Protein AF-A0A841HZX7-F1 (afdb_monomer_lite)

Radius of gyration: 24.42 Å; chains: 1; bounding box: 55×51×83 Å

Structure (mmCIF, N/CA/C/O backbone):
data_AF-A0A841HZX7-F1
#
_entry.id   AF-A0A841HZX7-F1
#
loop_
_atom_site.group_PDB
_atom_site.id
_atom_site.type_symbol
_atom_site.label_atom_id
_atom_site.label_alt_id
_atom_site.label_comp_id
_atom_site.label_asym_id
_atom_site.label_entity_id
_atom_site.label_seq_id
_atom_site.pdbx_PDB_ins_code
_atom_site.Cartn_x
_atom_site.Cartn_y
_atom_site.Cartn_z
_atom_site.occupancy
_atom_site.B_iso_or_equiv
_atom_site.auth_seq_id
_atom_site.auth_comp_id
_atom_site.auth_asym_id
_atom_site.auth_atom_id
_atom_site.pdbx_PDB_model_num
ATOM 1 N N . MET A 1 1 ? -21.901 -4.655 5.444 1.00 57.28 1 MET A N 1
ATOM 2 C CA . MET A 1 1 ? -21.988 -3.255 4.955 1.00 57.28 1 MET A CA 1
ATOM 3 C C . MET A 1 1 ? -20.920 -3.040 3.896 1.00 57.28 1 MET A C 1
ATOM 5 O O . MET A 1 1 ? -19.802 -3.467 4.138 1.00 57.28 1 MET A O 1
ATOM 9 N N . ARG A 1 2 ? -21.242 -2.406 2.765 1.00 54.38 2 ARG A N 1
ATOM 10 C CA . ARG A 1 2 ? -20.295 -1.875 1.776 1.00 54.38 2 ARG A CA 1
ATOM 11 C C . ARG A 1 2 ? -20.260 -0.358 1.874 1.00 54.38 2 ARG A C 1
ATOM 13 O O . ARG A 1 2 ? -21.311 0.258 1.973 1.00 54.38 2 ARG A O 1
ATOM 20 N N . ILE A 1 3 ? -19.092 0.251 1.825 1.00 54.66 3 ILE A N 1
ATOM 21 C CA . ILE A 1 3 ? -18.949 1.710 1.848 1.00 54.66 3 ILE A CA 1
ATOM 22 C C . ILE A 1 3 ? -18.646 2.197 0.427 1.00 54.66 3 ILE A C 1
ATOM 24 O O . ILE A 1 3 ? -17.795 1.621 -0.250 1.00 54.66 3 ILE A O 1
ATOM 28 N N . LYS A 1 4 ? -19.359 3.231 -0.042 1.00 49.94 4 LYS A N 1
ATOM 29 C CA . LYS A 1 4 ? -19.094 3.886 -1.330 1.00 49.94 4 LYS A CA 1
ATOM 30 C C . LYS A 1 4 ? -17.975 4.902 -1.120 1.00 49.94 4 LYS A C 1
ATOM 32 O O . LYS A 1 4 ? -18.219 6.075 -0.866 1.00 49.94 4 LYS A O 1
ATOM 37 N N . ALA A 1 5 ? -16.753 4.401 -1.199 1.00 57.81 5 ALA A N 1
ATOM 38 C CA . ALA A 1 5 ? -15.531 5.177 -1.338 1.00 57.81 5 ALA A CA 1
ATOM 39 C C . ALA A 1 5 ? -14.827 4.737 -2.632 1.00 57.81 5 ALA A C 1
ATOM 41 O O . ALA A 1 5 ? -15.203 3.722 -3.226 1.00 57.81 5 ALA A O 1
ATOM 42 N N . ASP A 1 6 ? -13.768 5.439 -3.042 1.00 70.19 6 ASP A N 1
ATOM 43 C CA . ASP A 1 6 ? -12.919 5.009 -4.170 1.00 70.19 6 ASP A CA 1
ATOM 44 C C . ASP A 1 6 ? -12.342 3.589 -3.969 1.00 70.19 6 ASP A C 1
ATOM 46 O O . ASP A 1 6 ? -11.944 2.918 -4.926 1.00 70.19 6 ASP A O 1
ATOM 50 N N . LEU A 1 7 ? -12.349 3.111 -2.717 1.00 79.56 7 LEU A N 1
ATOM 51 C CA . LEU A 1 7 ? -12.053 1.743 -2.306 1.00 79.56 7 LEU A CA 1
ATOM 52 C C . LEU A 1 7 ? -13.316 1.003 -1.837 1.00 79.56 7 LEU A C 1
ATOM 54 O O . LEU A 1 7 ? -13.991 1.471 -0.918 1.00 79.56 7 LEU A O 1
ATOM 58 N N . PRO A 1 8 ? -13.607 -0.194 -2.380 1.00 82.06 8 PRO A N 1
ATOM 59 C CA . PRO A 1 8 ? -14.780 -0.977 -2.005 1.00 82.06 8 PRO A CA 1
ATOM 60 C C . PRO A 1 8 ? -14.551 -1.722 -0.680 1.00 82.06 8 PRO A C 1
ATOM 62 O O . PRO A 1 8 ? -14.228 -2.913 -0.661 1.00 82.06 8 PRO A O 1
ATOM 65 N N . LEU A 1 9 ? -14.716 -1.015 0.438 1.00 85.38 9 LEU A N 1
ATOM 66 C CA . LEU A 1 9 ? -14.666 -1.591 1.782 1.00 85.38 9 LEU A CA 1
ATOM 67 C C . LEU A 1 9 ? -15.936 -2.382 2.082 1.00 85.38 9 LEU A C 1
ATOM 69 O O . LEU A 1 9 ? -17.045 -1.875 1.908 1.00 85.38 9 LEU A O 1
ATOM 73 N N . SER A 1 10 ? -15.764 -3.586 2.614 1.00 87.12 10 SER A N 1
ATOM 74 C CA . SER A 1 10 ? -16.833 -4.388 3.198 1.00 87.12 10 SER A CA 1
ATOM 75 C C . SER A 1 10 ? -16.537 -4.689 4.665 1.00 87.12 10 SER A C 1
ATOM 77 O O . SER A 1 10 ? -15.435 -5.118 4.991 1.00 87.12 10 SER A O 1
ATOM 79 N N . LEU A 1 11 ? -17.528 -4.497 5.538 1.00 86.69 11 LEU A N 1
ATOM 80 C CA . LEU A 1 11 ? -17.483 -4.859 6.959 1.00 86.69 11 LEU A CA 1
ATOM 81 C C . LEU A 1 11 ? -18.565 -5.895 7.288 1.00 86.69 11 LEU A C 1
ATOM 83 O O . LEU A 1 11 ? -19.724 -5.733 6.876 1.00 86.69 11 LEU A O 1
ATOM 87 N N . THR A 1 12 ? -18.198 -6.903 8.079 1.00 86.94 12 THR A N 1
ATOM 88 C CA . THR A 1 12 ? -19.109 -7.905 8.648 1.00 86.94 12 THR A CA 1
ATOM 89 C C . THR A 1 12 ? -19.384 -7.561 10.105 1.00 86.94 12 THR A C 1
ATOM 91 O O . THR A 1 12 ? -18.455 -7.345 10.884 1.00 86.94 12 THR A O 1
ATOM 94 N N . ILE A 1 13 ? -20.667 -7.507 10.468 1.00 82.88 13 ILE A N 1
ATOM 95 C CA . ILE A 1 13 ? -21.127 -7.169 11.817 1.00 82.88 13 ILE A CA 1
ATOM 96 C C . ILE A 1 13 ? -21.898 -8.361 12.381 1.00 82.88 13 ILE A C 1
ATOM 98 O O . ILE A 1 13 ? -22.838 -8.834 11.744 1.00 82.88 13 ILE A O 1
ATOM 102 N N . ARG A 1 14 ? -21.533 -8.824 13.578 1.00 82.75 14 ARG A N 1
ATOM 103 C CA . ARG A 1 14 ? -22.209 -9.912 14.296 1.00 82.75 14 ARG A CA 1
ATOM 104 C C . ARG A 1 14 ? -22.524 -9.438 15.709 1.00 82.75 14 ARG A C 1
ATOM 106 O O . ARG A 1 14 ? -21.648 -8.935 16.398 1.00 82.75 14 ARG A O 1
ATOM 113 N N . SER A 1 15 ? -23.787 -9.550 16.122 1.00 80.94 15 SER A N 1
ATOM 114 C CA . SER A 1 15 ? -24.242 -9.127 17.460 1.00 80.94 15 SER A CA 1
ATOM 115 C C . SER A 1 15 ? -23.882 -7.676 17.832 1.00 80.94 15 SER A C 1
ATOM 117 O O . SER A 1 15 ? -23.629 -7.375 18.992 1.00 80.94 15 SER A O 1
ATOM 119 N N . GLY A 1 16 ? -23.861 -6.769 16.849 1.00 77.94 16 GLY A N 1
ATOM 120 C CA . GLY A 1 16 ? -23.497 -5.361 17.053 1.00 77.94 16 GLY A CA 1
ATOM 121 C C . GLY A 1 16 ? -21.991 -5.070 17.051 1.00 77.94 16 GLY A C 1
ATOM 122 O O . GLY A 1 16 ? -21.610 -3.914 17.208 1.00 77.94 16 GLY A O 1
ATOM 123 N N . GLU A 1 17 ? -21.138 -6.070 16.826 1.00 83.44 17 GLU A N 1
ATOM 124 C CA . GLU A 1 17 ? -19.680 -5.918 16.770 1.00 83.44 17 GLU A CA 1
ATOM 125 C C . GLU A 1 17 ? -19.154 -6.112 15.348 1.00 83.44 17 GLU A C 1
ATOM 127 O O . GLU A 1 17 ? -19.634 -6.979 14.617 1.00 83.44 17 GLU A O 1
ATOM 132 N N . VAL A 1 18 ? -18.155 -5.319 14.945 1.00 86.44 18 VAL A N 1
ATOM 133 C CA . VAL A 1 18 ? -17.443 -5.542 13.680 1.00 86.44 18 VAL A CA 1
ATOM 134 C C . VAL A 1 18 ? -16.493 -6.716 13.878 1.00 86.44 18 VAL A C 1
ATOM 136 O O . VAL A 1 18 ? -15.546 -6.627 14.654 1.00 86.44 18 VAL A O 1
ATOM 139 N N . VAL A 1 19 ? -16.744 -7.812 13.166 1.00 87.06 19 VAL A N 1
ATOM 140 C CA . VAL A 1 19 ? -15.996 -9.069 13.321 1.00 87.06 19 VAL A CA 1
ATOM 141 C C . VAL A 1 19 ? -15.050 -9.354 12.165 1.00 87.06 19 VAL A C 1
ATOM 143 O O . VAL A 1 19 ? -14.132 -10.145 12.329 1.00 87.06 19 VAL A O 1
ATOM 146 N N . ALA A 1 20 ? -15.249 -8.725 11.008 1.00 89.00 20 ALA A N 1
ATOM 147 C CA . ALA A 1 20 ? -14.358 -8.854 9.861 1.00 89.00 20 ALA A CA 1
ATOM 148 C C . ALA A 1 20 ? -14.463 -7.631 8.953 1.00 89.00 20 ALA A C 1
ATOM 150 O O . ALA A 1 20 ? -15.463 -6.905 8.967 1.00 89.00 20 ALA A O 1
ATOM 151 N N . GLY A 1 21 ? -13.438 -7.417 8.135 1.00 89.06 21 GLY A N 1
ATOM 152 C CA . GLY A 1 21 ? -13.498 -6.410 7.092 1.00 89.06 21 GLY A CA 1
ATOM 153 C C . GLY A 1 21 ? -12.406 -6.571 6.055 1.00 89.06 21 GLY A C 1
ATOM 154 O O . GLY A 1 21 ? -11.341 -7.130 6.318 1.00 89.06 21 GLY A O 1
ATOM 155 N N . HIS A 1 22 ? -12.717 -6.125 4.845 1.00 90.12 22 HIS A N 1
ATOM 156 C CA . HIS A 1 22 ? -11.861 -6.322 3.691 1.00 90.12 22 HIS A CA 1
ATOM 157 C C . HIS A 1 22 ? -12.045 -5.236 2.635 1.00 90.12 22 HIS A C 1
ATOM 159 O O . HIS A 1 22 ? -13.122 -4.661 2.474 1.00 90.12 22 HIS A O 1
ATOM 165 N N . VAL A 1 23 ? -10.978 -5.002 1.881 1.00 90.56 23 VAL A N 1
ATOM 166 C CA . VAL A 1 23 ? -10.950 -4.210 0.654 1.00 90.56 23 VAL A CA 1
ATOM 167 C C . VAL A 1 23 ? -10.625 -5.167 -0.477 1.00 90.56 23 VAL A C 1
ATOM 169 O O . VAL A 1 23 ? -9.499 -5.652 -0.556 1.00 90.56 23 VAL A O 1
ATOM 172 N N . LEU A 1 24 ? -11.594 -5.436 -1.355 1.00 91.38 24 LEU A N 1
ATOM 173 C CA . LEU A 1 24 ? -11.478 -6.512 -2.346 1.00 91.38 24 LEU A CA 1
ATOM 174 C C . LEU A 1 24 ? -11.057 -7.830 -1.665 1.00 91.38 24 LEU A C 1
ATOM 176 O O . LEU A 1 24 ? -11.812 -8.382 -0.874 1.00 91.38 24 LEU A O 1
ATOM 180 N N . ASP A 1 25 ? -9.857 -8.315 -1.954 1.00 91.62 25 ASP A N 1
ATOM 181 C CA . ASP A 1 25 ? -9.261 -9.534 -1.420 1.00 91.62 25 ASP A CA 1
ATOM 182 C C . ASP A 1 25 ? -8.331 -9.293 -0.212 1.00 91.62 25 ASP A C 1
ATOM 184 O O . ASP A 1 25 ? -7.890 -10.245 0.430 1.00 91.62 25 ASP A O 1
ATOM 188 N N . TRP A 1 26 ? -8.034 -8.033 0.127 1.00 93.38 26 TRP A N 1
ATOM 189 C CA . TRP A 1 26 ? -7.195 -7.675 1.270 1.00 93.38 26 TRP A CA 1
ATOM 190 C C . TRP A 1 26 ? -8.027 -7.604 2.550 1.00 93.38 26 TRP A C 1
ATOM 192 O O . TRP A 1 26 ? -8.929 -6.778 2.667 1.00 93.38 26 TRP A O 1
ATOM 202 N N . GLN A 1 27 ? -7.721 -8.476 3.507 1.00 91.94 27 GLN A N 1
ATOM 203 C CA . GLN A 1 27 ? -8.535 -8.711 4.698 1.00 91.94 27 GLN A CA 1
ATOM 204 C C . GLN A 1 27 ? -7.862 -8.229 5.985 1.00 91.94 27 GLN A C 1
ATOM 206 O O . GLN A 1 27 ? -6.649 -8.015 6.038 1.00 91.94 27 GLN A O 1
ATOM 211 N N . GLY A 1 28 ? -8.655 -8.145 7.050 1.00 90.94 28 GLY A N 1
ATOM 212 C CA . GLY A 1 28 ? -8.175 -7.867 8.392 1.00 90.94 28 GLY A CA 1
ATOM 213 C C . GLY A 1 28 ? -8.051 -6.376 8.689 1.00 90.94 28 GLY A C 1
ATOM 214 O O . GLY A 1 28 ? -8.358 -5.504 7.876 1.00 90.94 28 GLY A O 1
ATOM 215 N N . PHE A 1 29 ? -7.603 -6.075 9.905 1.00 89.75 29 PHE A N 1
ATOM 216 C CA . PHE A 1 29 ? -7.634 -4.712 10.430 1.00 89.75 29 PHE A CA 1
ATOM 217 C C . PHE A 1 29 ? -6.641 -3.807 9.704 1.00 89.75 29 PHE A C 1
ATOM 219 O O . PHE A 1 29 ? -6.877 -2.614 9.555 1.00 89.75 29 PHE A O 1
ATOM 226 N N . GLU A 1 30 ? -5.577 -4.399 9.156 1.00 90.31 30 GLU A N 1
ATOM 227 C CA . GLU A 1 30 ? -4.624 -3.703 8.302 1.00 90.31 30 GLU A CA 1
ATOM 228 C C . GLU A 1 30 ? -5.282 -3.124 7.041 1.00 90.31 30 GLU A C 1
ATOM 230 O O . GLU A 1 30 ? -4.887 -2.048 6.608 1.00 90.31 30 GLU A O 1
ATOM 235 N N . ALA A 1 31 ? -6.298 -3.787 6.474 1.00 90.56 31 ALA A N 1
ATOM 236 C CA . ALA A 1 31 ? -7.045 -3.254 5.338 1.00 90.56 31 ALA A CA 1
ATOM 237 C C . ALA A 1 31 ? -7.913 -2.061 5.757 1.00 90.56 31 ALA A C 1
ATOM 239 O O . ALA A 1 31 ? -7.895 -1.002 5.124 1.00 90.56 31 ALA A O 1
ATOM 240 N N . ILE A 1 32 ? -8.628 -2.229 6.869 1.00 90.44 32 ILE A N 1
ATOM 241 C CA . ILE A 1 32 ? -9.608 -1.271 7.387 1.00 90.44 32 ILE A CA 1
ATOM 242 C C . ILE A 1 32 ? -8.935 0.019 7.851 1.00 90.44 32 ILE A C 1
ATOM 244 O O . ILE A 1 32 ? -9.361 1.098 7.454 1.00 90.44 32 ILE A O 1
ATOM 248 N N . GLN A 1 33 ? -7.847 -0.082 8.622 1.00 88.88 33 GLN A N 1
ATOM 249 C CA . GLN A 1 33 ? -7.173 1.071 9.232 1.00 88.88 33 GLN A CA 1
ATOM 250 C C . GLN A 1 33 ? -6.658 2.098 8.214 1.00 88.88 33 GLN A C 1
ATOM 252 O O . GLN A 1 33 ? -6.311 3.212 8.580 1.00 88.88 33 GLN A O 1
ATOM 257 N N . THR A 1 34 ? -6.560 1.731 6.934 1.00 87.31 34 THR A N 1
ATOM 258 C CA . THR A 1 34 ? -6.103 2.648 5.883 1.00 87.31 34 THR A CA 1
ATOM 259 C C . THR A 1 34 ? -7.216 3.512 5.302 1.00 87.31 34 THR A C 1
ATOM 261 O O . THR A 1 34 ? -6.941 4.346 4.440 1.00 87.31 34 THR A O 1
ATOM 264 N N . LEU A 1 35 ? -8.458 3.308 5.727 1.00 87.12 35 LEU A N 1
ATOM 265 C CA . LEU A 1 35 ? -9.639 3.968 5.189 1.00 87.12 35 LEU A CA 1
ATOM 266 C C . LEU A 1 35 ? -10.231 4.940 6.196 1.00 87.12 35 LEU A C 1
ATOM 268 O O . LEU A 1 35 ? -10.141 4.708 7.399 1.00 87.12 35 LEU A O 1
ATOM 272 N N . ASP A 1 36 ? -10.874 5.982 5.678 1.00 85.44 36 ASP A N 1
ATOM 273 C CA . ASP A 1 36 ? -11.590 6.952 6.495 1.00 85.44 36 ASP A CA 1
ATOM 274 C C . ASP A 1 36 ? -12.699 6.247 7.306 1.00 85.44 36 ASP A C 1
ATOM 276 O O . ASP A 1 36 ? -13.553 5.573 6.711 1.00 85.44 36 ASP A O 1
ATOM 280 N N . PRO A 1 37 ? -12.701 6.363 8.648 1.00 84.75 37 PRO A N 1
ATOM 281 C CA . PRO A 1 37 ? -13.743 5.788 9.495 1.00 84.75 37 PRO A CA 1
ATOM 282 C C . PRO A 1 37 ? -15.103 6.500 9.373 1.00 84.75 37 PRO A C 1
ATOM 284 O O . PRO A 1 37 ? -16.090 5.990 9.906 1.00 84.75 37 PRO A O 1
ATOM 287 N N . SER A 1 38 ? -15.182 7.649 8.689 1.00 81.75 38 SER A N 1
ATOM 288 C CA . SER A 1 38 ? -16.393 8.470 8.523 1.00 81.75 38 SER A CA 1
ATOM 289 C C . SER A 1 38 ? -16.863 8.551 7.061 1.00 81.75 38 SER A C 1
ATOM 291 O O . SER A 1 38 ? -16.908 9.636 6.481 1.00 81.75 38 SER A O 1
ATOM 293 N N . PRO A 1 39 ? -17.239 7.430 6.424 1.00 74.56 39 PRO A N 1
ATOM 294 C CA . PRO A 1 39 ? -17.683 7.458 5.038 1.00 74.56 39 PRO A CA 1
ATOM 295 C C . PRO A 1 39 ? -19.009 8.203 4.855 1.00 74.56 39 PRO A C 1
ATOM 297 O O . PRO A 1 39 ? -19.962 7.999 5.606 1.00 74.56 39 PRO A O 1
ATOM 300 N N . GLU A 1 40 ? -19.104 8.996 3.787 1.00 73.06 40 GLU A N 1
ATOM 301 C CA . GLU A 1 40 ? -20.308 9.779 3.476 1.00 73.06 40 GLU A CA 1
ATOM 302 C C . GLU A 1 40 ? -21.479 8.921 2.964 1.00 73.06 40 GLU A C 1
ATOM 304 O O . GLU A 1 40 ? -22.643 9.289 3.125 1.00 73.06 40 GLU A O 1
ATOM 309 N N . SER A 1 41 ? -21.202 7.774 2.330 1.00 73.44 41 SER A N 1
ATOM 310 C CA . SER A 1 41 ? -22.246 6.894 1.791 1.00 73.44 41 SER A CA 1
ATOM 311 C C . SER A 1 41 ? -21.838 5.416 1.733 1.00 73.44 41 SER A C 1
ATOM 313 O O . SER A 1 41 ? -20.660 5.058 1.750 1.00 73.44 41 SER A O 1
ATOM 315 N N . GLY A 1 42 ? -22.829 4.522 1.664 1.00 72.94 42 GLY A N 1
ATOM 316 C CA . GLY A 1 42 ? -22.624 3.075 1.623 1.00 72.94 42 GLY A CA 1
ATOM 317 C C . GLY A 1 42 ? -23.906 2.290 1.345 1.00 72.94 42 GLY A C 1
ATOM 318 O O . GLY A 1 42 ? -25.008 2.831 1.365 1.00 72.94 42 GLY A O 1
ATOM 319 N N . GLU A 1 43 ? -23.753 1.001 1.069 1.00 77.06 43 GLU A N 1
ATOM 320 C CA . GLU A 1 43 ? -24.826 0.027 0.895 1.00 77.06 43 GLU A CA 1
ATOM 321 C C . GLU A 1 43 ? -24.823 -0.971 2.056 1.00 77.06 43 GLU A C 1
ATOM 323 O O . GLU A 1 43 ? -23.797 -1.539 2.429 1.00 77.06 43 GLU A O 1
ATOM 328 N N . PHE A 1 44 ? -25.991 -1.239 2.627 1.00 72.31 44 PHE A N 1
ATOM 329 C CA . PHE A 1 44 ? -26.136 -2.188 3.725 1.00 72.31 44 PHE A CA 1
ATOM 330 C C . PHE A 1 44 ? -26.844 -3.442 3.224 1.00 72.31 44 PHE A C 1
ATOM 332 O O . PHE A 1 44 ? -27.901 -3.365 2.604 1.00 72.31 44 PHE A O 1
ATOM 339 N N . ARG A 1 45 ? -26.256 -4.605 3.510 1.00 72.38 45 ARG A N 1
ATOM 340 C CA . ARG A 1 45 ? -26.852 -5.918 3.260 1.00 72.38 45 ARG A CA 1
ATOM 341 C C . ARG A 1 45 ? -26.804 -6.722 4.551 1.00 72.38 45 ARG A C 1
ATOM 343 O O . ARG A 1 45 ? -25.768 -6.734 5.216 1.00 72.38 45 ARG A O 1
ATOM 350 N N . PHE A 1 46 ? -27.920 -7.368 4.865 1.00 69.69 46 PHE A N 1
ATOM 351 C CA . PHE A 1 46 ? -28.056 -8.319 5.959 1.00 69.69 46 PHE A CA 1
ATOM 352 C C . PHE A 1 46 ? -28.073 -9.721 5.360 1.00 69.69 46 PHE A C 1
ATOM 354 O O . PHE A 1 46 ? -28.860 -9.976 4.450 1.00 69.69 46 PHE A O 1
ATOM 361 N N . ASP A 1 47 ? -27.199 -10.595 5.850 1.00 69.44 47 ASP A N 1
ATOM 362 C CA . ASP A 1 47 ? -27.199 -12.014 5.504 1.00 69.44 47 ASP A CA 1
ATOM 363 C C . ASP A 1 47 ? -27.405 -12.812 6.804 1.00 69.44 47 ASP A C 1
ATOM 365 O O . ASP A 1 47 ? -26.609 -12.645 7.732 1.00 69.44 47 ASP A O 1
ATOM 369 N N . PRO A 1 48 ? -28.499 -13.585 6.942 1.00 60.03 48 PRO A N 1
ATOM 370 C CA . PRO A 1 48 ? -28.818 -14.301 8.180 1.00 60.03 48 PRO A CA 1
ATOM 371 C C . PRO A 1 48 ? -27.881 -15.490 8.451 1.00 60.03 48 PRO A C 1
ATOM 373 O O . PRO A 1 48 ? -27.812 -15.952 9.587 1.00 60.03 48 PRO A O 1
ATOM 376 N N . GLU A 1 49 ? -27.139 -15.953 7.442 1.00 57.16 49 GLU A N 1
ATOM 377 C CA . GLU A 1 49 ? -26.202 -17.076 7.518 1.00 57.16 49 GLU A CA 1
ATOM 378 C C . GLU A 1 49 ? -24.839 -16.644 6.962 1.00 57.16 49 GLU A C 1
ATOM 380 O O . GLU A 1 49 ? -24.563 -16.745 5.771 1.00 57.16 49 GLU A O 1
ATOM 385 N N . SER A 1 50 ? -23.977 -16.120 7.832 1.00 59.88 50 SER A N 1
ATOM 386 C CA . SER A 1 50 ? -22.578 -15.844 7.498 1.00 59.88 50 SER A CA 1
ATOM 387 C C . SER A 1 50 ? -21.696 -16.739 8.369 1.00 59.88 50 SER A C 1
ATOM 389 O O . SER A 1 50 ? -21.539 -16.513 9.573 1.00 59.88 50 SER A O 1
ATOM 391 N N . GLU A 1 51 ? -21.129 -17.776 7.745 1.00 62.62 51 GLU A N 1
ATOM 392 C CA . GLU A 1 51 ? -20.039 -18.599 8.296 1.00 62.62 51 GLU A CA 1
ATOM 393 C C . GLU A 1 51 ? -18.689 -17.859 8.258 1.00 62.62 51 GLU A C 1
ATOM 395 O O . GLU A 1 51 ? -17.641 -18.475 8.436 1.00 62.62 51 GLU A O 1
ATOM 400 N N . ASP A 1 52 ? -18.692 -16.540 8.026 1.00 67.62 52 ASP A N 1
ATOM 401 C CA . ASP A 1 52 ? -17.458 -15.769 7.937 1.00 67.62 52 ASP A CA 1
ATOM 402 C C . ASP A 1 52 ? -16.633 -15.942 9.214 1.00 67.62 52 ASP A C 1
ATOM 404 O O . ASP A 1 52 ? -17.139 -15.841 10.347 1.00 67.62 52 ASP A O 1
ATOM 408 N N . GLU A 1 53 ? -15.345 -16.193 9.000 1.00 74.06 53 GLU A N 1
ATOM 409 C CA . GLU A 1 53 ? -14.356 -16.289 10.056 1.00 74.06 53 GLU A CA 1
ATOM 410 C C . GLU A 1 53 ? -14.281 -14.954 10.807 1.00 74.06 53 GLU A C 1
ATOM 412 O O . GLU A 1 53 ? -14.178 -13.876 10.217 1.00 74.06 53 GLU A O 1
ATOM 417 N N . VAL A 1 54 ? -14.355 -15.026 12.136 1.00 78.81 54 VAL A N 1
ATOM 418 C CA . VAL A 1 54 ? -14.204 -13.855 13.002 1.00 78.81 54 VAL A CA 1
ATOM 419 C C . VAL A 1 54 ? -12.733 -13.446 12.990 1.00 78.81 54 VAL A C 1
ATOM 421 O O . VAL A 1 54 ? -11.889 -14.129 13.563 1.00 78.81 54 VAL A O 1
ATOM 424 N N . GLN A 1 55 ? -12.437 -12.319 12.349 1.00 81.50 55 GLN A N 1
ATOM 425 C CA . GLN A 1 55 ? -11.097 -11.737 12.252 1.00 81.50 55 GLN A CA 1
ATOM 426 C C . GLN A 1 55 ? -10.769 -10.837 13.446 1.00 81.50 55 GLN A C 1
ATOM 428 O O . GLN A 1 55 ? -9.601 -10.686 13.802 1.00 81.50 55 GLN A O 1
ATOM 433 N N . PHE A 1 56 ? -11.785 -10.224 14.061 1.00 82.00 56 PHE A N 1
ATOM 434 C CA . PHE A 1 56 ? -11.629 -9.287 15.174 1.00 82.00 56 PHE A CA 1
ATOM 435 C C . PHE A 1 56 ? -12.431 -9.737 16.387 1.00 82.00 56 PHE A C 1
ATOM 437 O O . PHE A 1 56 ? -13.589 -10.128 16.275 1.00 82.00 56 PHE A O 1
ATOM 444 N N . GLN A 1 57 ? -11.820 -9.616 17.561 1.00 78.75 57 GLN A N 1
ATOM 445 C CA . GLN A 1 57 ? -12.467 -9.822 18.856 1.00 78.75 57 GLN A CA 1
ATOM 446 C C . GLN A 1 57 ? -12.352 -8.527 19.660 1.00 78.75 57 GLN A C 1
ATOM 448 O O . GLN A 1 57 ? -11.555 -8.410 20.589 1.00 78.75 57 GLN A O 1
ATOM 453 N N . MET A 1 58 ? -13.082 -7.503 19.223 1.00 80.38 58 MET A N 1
ATOM 454 C CA . MET A 1 58 ? -13.049 -6.169 19.812 1.00 80.38 58 MET A CA 1
ATOM 455 C C . MET A 1 58 ? -14.473 -5.648 19.973 1.00 80.38 58 MET A C 1
ATOM 457 O O . MET A 1 58 ? -15.252 -5.688 19.024 1.00 80.38 58 MET A O 1
ATOM 461 N N . GLY A 1 59 ? -14.786 -5.076 21.137 1.00 83.62 59 GLY A N 1
ATOM 462 C CA . GLY A 1 59 ? -16.043 -4.349 21.309 1.00 83.62 59 GLY A CA 1
ATOM 463 C C . GLY A 1 59 ? -16.125 -3.161 20.343 1.00 83.62 59 GLY A C 1
ATOM 464 O O . GLY A 1 59 ? -15.119 -2.498 20.084 1.00 83.62 59 GLY A O 1
ATOM 465 N N . PHE A 1 60 ? -17.326 -2.867 19.838 1.00 84.75 60 PHE A N 1
ATOM 466 C CA . PHE A 1 60 ? -17.553 -1.874 18.777 1.00 84.75 60 PHE A CA 1
ATOM 467 C C . PHE A 1 60 ? -16.907 -0.503 19.043 1.00 84.75 60 PHE A C 1
ATOM 469 O O . PHE A 1 60 ? -16.228 0.042 18.175 1.00 84.75 60 PHE A O 1
ATOM 476 N N . THR A 1 61 ? -17.053 0.037 20.257 1.00 87.25 61 THR A N 1
ATOM 477 C CA . THR A 1 61 ? -16.445 1.325 20.631 1.00 87.25 61 THR A CA 1
ATOM 478 C C . THR A 1 61 ? -14.921 1.277 20.557 1.00 87.25 61 THR A C 1
ATOM 480 O O . THR A 1 61 ? -14.308 2.181 20.000 1.00 87.25 61 THR A O 1
ATOM 483 N N . HIS A 1 62 ? -14.309 0.208 21.075 1.00 88.50 62 HIS A N 1
ATOM 484 C CA . HIS A 1 62 ? -12.858 0.036 21.034 1.00 88.50 62 HIS A CA 1
ATOM 485 C C . HIS A 1 62 ? -12.362 -0.104 19.590 1.00 88.50 62 HIS A C 1
ATOM 487 O O . HIS A 1 62 ? -11.368 0.514 19.223 1.00 88.50 62 HIS A O 1
ATOM 493 N N . PHE A 1 63 ? -13.095 -0.845 18.755 1.00 89.62 63 PHE A N 1
ATOM 494 C CA . PHE A 1 63 ? -12.810 -0.968 17.328 1.00 89.62 63 PHE A CA 1
ATOM 495 C C . PHE A 1 63 ? -12.807 0.385 16.615 1.00 89.62 63 PHE A C 1
ATOM 497 O O . PHE A 1 63 ? -11.834 0.708 15.940 1.00 89.62 63 PHE A O 1
ATOM 504 N N . LEU A 1 64 ? -13.853 1.198 16.794 1.00 89.19 64 LEU A N 1
ATOM 505 C CA . LEU A 1 64 ? -13.924 2.520 16.167 1.00 89.19 64 LEU A CA 1
ATOM 506 C C . LEU A 1 64 ? -12.814 3.457 16.651 1.00 89.19 64 LEU A C 1
ATOM 508 O O . LEU A 1 64 ? -12.231 4.175 15.842 1.00 89.19 64 LEU A O 1
ATOM 512 N N . THR A 1 65 ? -12.505 3.445 17.951 1.00 92.19 65 THR A N 1
ATOM 513 C CA . THR A 1 65 ? -11.415 4.259 18.505 1.00 92.19 65 THR A CA 1
ATOM 514 C C . THR A 1 65 ? -10.063 3.864 17.916 1.00 92.19 65 THR A C 1
ATOM 516 O O . THR A 1 65 ? -9.315 4.739 17.482 1.00 92.19 65 THR A O 1
ATOM 519 N N . GLU A 1 66 ? -9.758 2.566 17.847 1.00 92.56 66 GLU A N 1
ATOM 520 C CA . GLU A 1 66 ? -8.494 2.103 17.269 1.00 92.56 66 GLU A CA 1
ATOM 521 C C . GLU A 1 66 ? -8.424 2.340 15.764 1.00 92.56 66 GLU A C 1
ATOM 523 O O . GLU A 1 66 ? -7.370 2.732 15.267 1.00 92.56 66 GLU A O 1
ATOM 528 N N . TRP A 1 67 ? -9.535 2.173 15.042 1.00 92.06 67 TRP A N 1
ATOM 529 C CA . TRP A 1 67 ? -9.584 2.484 13.617 1.00 92.06 67 TRP A CA 1
ATOM 530 C C . TRP A 1 67 ? -9.265 3.963 13.385 1.00 92.06 67 TRP A C 1
ATOM 532 O O . TRP A 1 67 ? -8.332 4.260 12.643 1.00 92.06 67 TRP A O 1
ATOM 542 N N . ALA A 1 68 ? -9.948 4.886 14.066 1.00 92.56 68 ALA A N 1
ATOM 543 C CA . ALA A 1 68 ? -9.683 6.316 13.916 1.00 92.56 68 ALA A CA 1
ATOM 544 C C . ALA A 1 68 ? -8.219 6.668 14.228 1.00 92.56 68 ALA A C 1
ATOM 546 O O . ALA A 1 68 ? -7.543 7.299 13.418 1.00 92.56 68 ALA A O 1
ATOM 547 N N . ARG A 1 69 ? -7.691 6.165 15.353 1.00 95.44 69 ARG A N 1
ATOM 548 C CA . ARG A 1 69 ? -6.299 6.401 15.761 1.00 95.44 69 ARG A CA 1
ATOM 549 C C . ARG A 1 69 ? -5.298 5.911 14.711 1.00 95.44 69 ARG A C 1
ATOM 551 O O . ARG A 1 69 ? -4.331 6.607 14.404 1.00 95.44 69 ARG A O 1
ATOM 558 N N . LEU A 1 70 ? -5.499 4.703 14.187 1.00 94.56 70 LEU A N 1
ATOM 559 C CA . LEU A 1 70 ? -4.592 4.107 13.207 1.00 94.56 70 LEU A CA 1
ATOM 560 C C . LEU A 1 70 ? -4.736 4.739 11.826 1.00 94.56 70 LEU A C 1
ATOM 562 O O . LEU A 1 70 ? -3.740 4.823 11.114 1.00 94.56 70 LEU A O 1
ATOM 566 N N . TYR A 1 71 ? -5.926 5.214 11.463 1.00 93.12 71 TYR A N 1
ATOM 567 C CA . TYR A 1 71 ? -6.144 5.972 10.236 1.00 93.12 71 TYR A CA 1
ATOM 568 C C . TYR A 1 71 ? -5.405 7.314 10.256 1.00 93.12 71 TYR A C 1
ATOM 570 O O . TYR A 1 71 ? -4.689 7.634 9.301 1.00 93.12 71 TYR A O 1
ATOM 578 N N . ASP A 1 72 ? -5.495 8.059 11.360 1.00 94.25 72 ASP A N 1
ATOM 579 C CA . ASP A 1 72 ? -4.752 9.311 11.546 1.00 94.25 72 ASP A CA 1
ATOM 580 C C . ASP A 1 72 ? -3.243 9.061 11.470 1.00 94.25 72 ASP A C 1
ATOM 582 O O . ASP A 1 72 ? -2.492 9.763 10.786 1.00 94.25 72 ASP A O 1
ATOM 586 N N . GLU A 1 73 ? -2.787 8.004 12.142 1.00 95.44 73 GLU A N 1
ATOM 587 C CA . GLU A 1 73 ? -1.386 7.617 12.146 1.00 95.44 73 GLU A CA 1
ATOM 588 C C . GLU A 1 73 ? -0.899 7.182 10.757 1.00 95.44 73 GLU A C 1
ATOM 590 O O . GLU A 1 73 ? 0.185 7.581 10.320 1.00 95.44 73 GLU A O 1
ATOM 595 N N . TRP A 1 74 ? -1.703 6.399 10.042 1.00 94.06 74 TRP A N 1
ATOM 596 C CA . TRP A 1 74 ? -1.425 5.963 8.680 1.00 94.06 74 TRP A CA 1
ATOM 597 C C . TRP A 1 74 ? -1.305 7.150 7.724 1.00 94.06 74 TRP A C 1
ATOM 599 O O . TRP A 1 74 ? -0.339 7.225 6.959 1.00 94.06 74 TRP A O 1
ATOM 609 N N . THR A 1 75 ? -2.238 8.098 7.813 1.00 92.56 75 THR A N 1
ATOM 610 C CA . THR A 1 75 ? -2.250 9.349 7.044 1.00 92.56 75 THR A CA 1
ATOM 611 C C . THR A 1 75 ? -0.972 10.145 7.301 1.00 92.56 75 THR A C 1
ATOM 613 O O . THR A 1 75 ? -0.207 10.402 6.369 1.00 92.56 75 THR A O 1
ATOM 616 N N . ALA A 1 76 ? -0.651 10.411 8.571 1.00 94.25 76 ALA A N 1
ATOM 617 C CA . ALA A 1 76 ? 0.550 11.150 8.965 1.00 94.25 76 ALA A CA 1
ATOM 618 C C . ALA A 1 76 ? 1.861 10.451 8.558 1.00 94.25 76 ALA A C 1
ATOM 620 O O . ALA A 1 76 ? 2.905 11.086 8.381 1.00 94.25 76 ALA A O 1
ATOM 621 N N . VAL A 1 77 ? 1.863 9.118 8.460 1.00 95.31 77 VAL A N 1
ATOM 622 C CA . VAL A 1 77 ? 3.011 8.374 7.934 1.00 95.31 77 VAL A CA 1
ATOM 623 C C . VAL A 1 77 ? 3.114 8.526 6.424 1.00 95.31 77 VAL A C 1
ATOM 625 O O . VAL A 1 77 ? 4.199 8.843 5.930 1.00 95.31 77 VAL A O 1
ATOM 628 N N . CYS A 1 78 ? 2.016 8.335 5.699 1.00 93.50 78 CYS A N 1
ATOM 629 C CA . CYS A 1 78 ? 2.001 8.371 4.242 1.00 93.50 78 CYS A CA 1
ATOM 630 C C . CYS A 1 78 ? 2.264 9.772 3.671 1.00 93.50 78 CYS A C 1
ATOM 632 O O . CYS A 1 78 ? 2.902 9.866 2.627 1.00 93.50 78 CYS A O 1
ATOM 634 N N . GLU A 1 79 ? 1.931 10.848 4.388 1.00 93.56 79 GLU A N 1
ATOM 635 C CA . GLU A 1 79 ? 2.386 12.213 4.063 1.00 93.56 79 GLU A CA 1
ATOM 636 C C . GLU A 1 79 ? 3.917 12.321 3.970 1.00 93.56 79 GLU A C 1
ATOM 638 O O . GLU A 1 79 ? 4.461 13.037 3.131 1.00 93.56 79 GLU A O 1
ATOM 643 N N . VAL A 1 80 ? 4.640 11.580 4.818 1.00 95.31 80 VAL A N 1
ATOM 644 C CA . VAL A 1 80 ? 6.106 11.593 4.825 1.00 95.31 80 VAL A CA 1
ATOM 645 C C . VAL A 1 80 ? 6.683 10.524 3.919 1.00 95.31 80 VAL A C 1
ATOM 647 O O . VAL A 1 80 ? 7.675 10.785 3.258 1.00 95.31 80 VAL A O 1
ATOM 650 N N . ILE A 1 81 ? 6.143 9.310 3.866 1.00 95.19 81 ILE A N 1
ATOM 651 C CA . ILE A 1 81 ? 6.754 8.243 3.056 1.00 95.19 81 ILE A CA 1
ATOM 652 C C . ILE A 1 81 ? 6.288 8.263 1.596 1.00 95.19 81 ILE A C 1
ATOM 654 O O . ILE A 1 81 ? 6.924 7.645 0.747 1.00 95.19 81 ILE A O 1
ATOM 658 N N . GLY A 1 82 ? 5.228 9.005 1.279 1.00 93.38 82 GLY A N 1
ATOM 659 C CA . GLY A 1 82 ? 4.558 8.992 -0.016 1.00 93.38 82 GLY A CA 1
ATOM 660 C C . GLY A 1 82 ? 3.559 7.844 -0.105 1.00 93.38 82 GLY A C 1
ATOM 661 O O . GLY A 1 82 ? 2.367 8.082 -0.154 1.00 93.38 82 GLY A O 1
ATOM 662 N N . SER A 1 83 ? 4.026 6.596 -0.108 1.00 94.31 83 SER A N 1
ATOM 663 C CA . SER A 1 83 ? 3.174 5.401 -0.219 1.00 94.31 83 SER A CA 1
ATOM 664 C C . SER A 1 83 ? 3.861 4.195 0.432 1.00 94.31 83 SER A C 1
ATOM 666 O O . SER A 1 83 ? 5.088 4.114 0.392 1.00 94.31 83 SER A O 1
ATOM 668 N N . PRO A 1 84 ? 3.140 3.205 0.987 1.00 95.69 84 PRO A N 1
ATOM 669 C CA . PRO A 1 84 ? 3.747 1.946 1.437 1.00 95.69 84 PRO A CA 1
ATOM 670 C C . PRO A 1 84 ? 4.406 1.155 0.298 1.00 95.69 84 PRO A C 1
ATOM 672 O O . PRO A 1 84 ? 5.315 0.345 0.520 1.00 95.69 84 PRO A O 1
ATOM 675 N N . SER A 1 85 ? 3.966 1.392 -0.937 1.00 96.56 85 SER A N 1
ATOM 676 C CA . SER A 1 85 ? 4.594 0.834 -2.126 1.00 96.56 85 SER A CA 1
ATOM 677 C C . SER A 1 85 ? 5.918 1.512 -2.468 1.00 96.56 85 SER A C 1
ATOM 679 O O . SER A 1 85 ? 6.739 0.881 -3.127 1.00 96.56 85 SER A O 1
ATOM 681 N N . GLN A 1 86 ? 6.175 2.734 -1.999 1.00 95.88 86 GLN A N 1
ATOM 682 C CA . GLN A 1 86 ? 7.405 3.483 -2.260 1.00 95.88 86 GLN A CA 1
ATOM 683 C C . GLN A 1 86 ? 8.645 2.697 -1.811 1.00 95.88 86 GLN A C 1
ATOM 685 O O . GLN A 1 86 ? 8.716 2.219 -0.679 1.00 95.88 86 GLN A O 1
ATOM 690 N N . ALA A 1 87 ? 9.633 2.569 -2.696 1.00 96.56 87 ALA A N 1
ATOM 691 C CA . ALA A 1 87 ? 10.936 1.987 -2.394 1.00 96.56 87 ALA A CA 1
ATOM 692 C C . ALA A 1 87 ? 11.881 2.993 -1.725 1.00 96.56 87 ALA A C 1
ATOM 694 O O . ALA A 1 87 ? 11.877 4.185 -2.057 1.00 96.56 87 ALA A O 1
ATOM 695 N N . PHE A 1 88 ? 12.744 2.484 -0.842 1.00 97.69 88 PHE A N 1
ATOM 696 C CA . PHE A 1 88 ? 13.750 3.266 -0.130 1.00 97.69 88 PHE A CA 1
ATOM 697 C C . PHE A 1 88 ? 15.130 2.631 -0.231 1.00 97.69 88 PHE A C 1
ATOM 699 O O . PHE A 1 88 ? 15.276 1.419 -0.081 1.00 97.69 88 PHE A O 1
ATOM 706 N N . ALA A 1 89 ? 16.142 3.470 -0.428 1.00 97.19 89 ALA A N 1
ATOM 707 C CA . ALA A 1 89 ? 17.539 3.086 -0.296 1.00 97.19 89 ALA A CA 1
ATOM 708 C C . ALA A 1 89 ? 18.090 3.625 1.026 1.00 97.19 89 ALA A C 1
ATOM 710 O O . ALA A 1 89 ? 17.938 4.810 1.334 1.00 97.19 89 ALA A O 1
ATOM 711 N N . SER A 1 90 ? 18.745 2.763 1.794 1.00 96.81 90 SER A N 1
ATOM 712 C CA . SER A 1 90 ? 19.476 3.141 2.996 1.00 96.81 90 SER A CA 1
ATOM 713 C C . SER A 1 90 ? 20.856 3.686 2.662 1.00 96.81 90 SER A C 1
ATOM 715 O O . SER A 1 90 ? 21.497 3.250 1.703 1.00 96.81 90 SER A O 1
ATOM 717 N N . LEU A 1 91 ? 21.354 4.602 3.491 1.00 93.19 91 LEU A N 1
ATOM 718 C CA . LEU A 1 91 ? 22.775 4.941 3.474 1.00 93.19 91 LEU A CA 1
ATOM 719 C C . LEU A 1 91 ? 23.618 3.714 3.844 1.00 93.19 91 LEU A C 1
ATOM 721 O O . LEU A 1 91 ? 23.221 2.916 4.688 1.00 93.19 91 LEU A O 1
ATOM 725 N N . VAL A 1 92 ? 24.821 3.610 3.274 1.00 90.38 92 VAL A N 1
ATOM 726 C C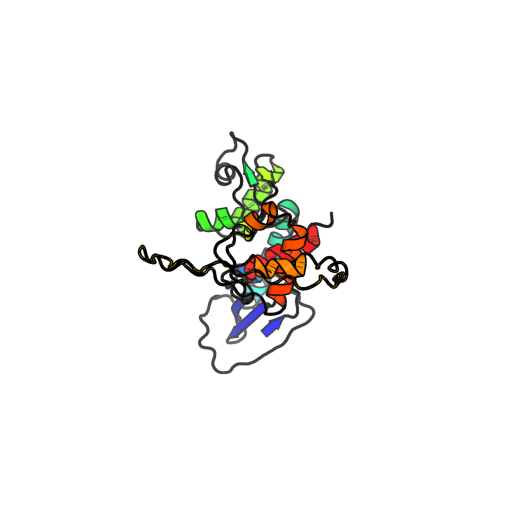A . VAL A 1 92 ? 25.748 2.486 3.519 1.00 90.38 92 VAL A CA 1
ATOM 727 C C . VAL A 1 92 ? 26.065 2.307 5.012 1.00 90.38 92 VAL A C 1
ATOM 729 O O . VAL A 1 92 ? 26.233 1.188 5.480 1.00 90.38 92 VAL A O 1
ATOM 732 N N . SER A 1 93 ? 26.113 3.401 5.775 1.00 92.81 93 SER A N 1
ATOM 733 C CA . SER A 1 93 ? 26.382 3.413 7.220 1.00 92.81 93 SER A CA 1
ATOM 734 C C . SER A 1 93 ? 25.121 3.467 8.090 1.00 92.81 93 SER A C 1
ATOM 736 O O . SER A 1 93 ? 25.206 3.723 9.295 1.00 92.81 93 SER A O 1
ATOM 738 N N . ALA A 1 94 ? 23.930 3.306 7.507 1.00 94.25 94 ALA A N 1
ATOM 739 C CA . ALA A 1 94 ? 22.698 3.332 8.279 1.00 94.25 94 ALA A CA 1
ATOM 740 C C . ALA A 1 94 ? 22.646 2.112 9.218 1.00 94.25 94 ALA A C 1
ATOM 742 O O . ALA A 1 94 ? 22.907 0.996 8.774 1.00 94.25 94 ALA A O 1
ATOM 743 N N . PRO A 1 95 ? 22.319 2.287 10.511 1.00 96.06 95 PRO A N 1
ATOM 744 C CA . PRO A 1 95 ? 22.145 1.154 11.409 1.00 96.06 95 PRO A CA 1
ATOM 745 C C . PRO A 1 95 ? 20.837 0.413 11.104 1.00 96.06 95 PRO A C 1
ATOM 747 O O . PRO A 1 95 ? 19.952 0.919 10.407 1.00 96.06 95 PRO A O 1
ATOM 750 N N . SER A 1 96 ? 20.684 -0.778 11.683 1.00 93.75 96 SER A N 1
ATOM 751 C CA . SER A 1 96 ? 19.362 -1.392 11.839 1.00 93.75 96 SER A CA 1
ATOM 752 C C . SER A 1 96 ? 18.434 -0.443 12.623 1.00 93.75 96 SER A C 1
ATOM 754 O O . SER A 1 96 ? 18.914 0.222 13.545 1.00 93.75 96 SER A O 1
ATOM 756 N N . PRO A 1 97 ? 17.135 -0.345 12.285 1.00 95.12 97 PRO A N 1
ATOM 757 C CA . PRO A 1 97 ? 16.417 -1.113 11.256 1.00 95.12 97 PRO A CA 1
ATOM 758 C C . PRO A 1 97 ? 16.517 -0.545 9.828 1.00 95.12 97 PRO A C 1
ATOM 760 O O . PRO A 1 97 ? 16.093 -1.205 8.882 1.00 95.12 97 PRO A O 1
ATOM 763 N N . TYR A 1 98 ? 17.098 0.640 9.626 1.00 97.12 98 TYR A N 1
ATOM 764 C CA . TYR A 1 98 ? 17.146 1.303 8.314 1.00 97.12 98 TYR A CA 1
ATOM 765 C C . TYR A 1 98 ? 17.948 0.518 7.271 1.00 97.12 98 TYR A C 1
ATOM 767 O O . TYR A 1 98 ? 17.549 0.460 6.111 1.00 97.12 98 TYR A O 1
ATOM 775 N N . ALA A 1 99 ? 19.036 -0.138 7.687 1.00 96.81 99 ALA A N 1
ATOM 776 C CA . ALA A 1 99 ? 19.856 -0.987 6.818 1.00 96.81 99 ALA A CA 1
ATOM 777 C C . ALA A 1 99 ? 19.055 -2.094 6.105 1.00 96.81 99 ALA A C 1
ATOM 779 O O . ALA A 1 99 ? 19.440 -2.550 5.031 1.00 96.81 99 ALA A O 1
ATOM 780 N N . LEU A 1 100 ? 17.925 -2.528 6.679 1.00 96.44 100 LEU A N 1
ATOM 781 C CA . LEU A 1 100 ? 17.110 -3.611 6.127 1.00 96.44 100 LEU A CA 1
ATOM 782 C C . LEU A 1 100 ? 16.423 -3.234 4.806 1.00 96.44 100 LEU A C 1
ATOM 784 O O . LEU A 1 100 ? 16.073 -4.135 4.033 1.00 96.44 100 LEU A O 1
ATOM 788 N N . PHE A 1 101 ? 16.257 -1.932 4.537 1.00 96.62 101 PHE A N 1
ATOM 789 C CA . PHE A 1 101 ? 15.747 -1.420 3.262 1.00 96.62 101 PHE A CA 1
ATOM 790 C C . PHE A 1 101 ? 16.736 -1.634 2.107 1.00 96.62 101 PHE A C 1
ATOM 792 O O . PHE A 1 101 ? 1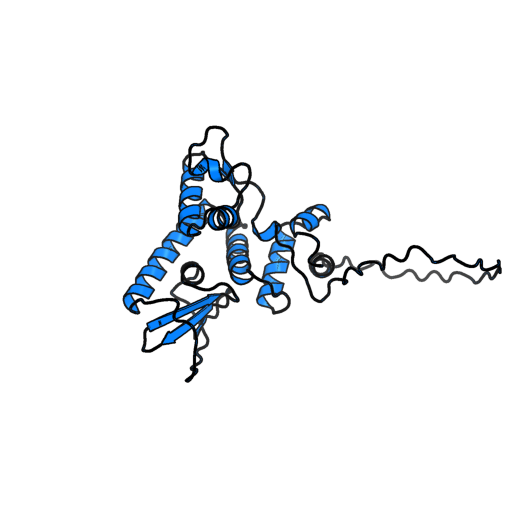6.310 -1.761 0.955 1.00 96.62 101 PHE A O 1
ATOM 799 N N . GLY A 1 102 ? 18.035 -1.743 2.410 1.00 94.00 102 GLY A N 1
ATOM 800 C CA . GLY A 1 102 ? 19.079 -1.997 1.424 1.00 94.00 102 GLY A CA 1
ATOM 801 C C . GLY A 1 102 ? 19.105 -0.929 0.333 1.00 94.00 102 GLY A C 1
ATOM 802 O O . GLY A 1 102 ? 19.135 0.265 0.613 1.00 94.00 102 GLY A O 1
ATOM 803 N N . ASP A 1 103 ? 19.081 -1.350 -0.926 1.00 90.94 103 ASP A N 1
ATOM 804 C CA . ASP A 1 103 ? 19.169 -0.479 -2.100 1.00 90.94 103 ASP A CA 1
ATOM 805 C C . ASP A 1 103 ? 17.812 -0.175 -2.762 1.00 90.94 103 ASP A C 1
ATOM 807 O O . ASP A 1 103 ? 17.772 0.462 -3.815 1.00 90.94 103 ASP A O 1
ATOM 811 N N . GLY A 1 104 ? 16.687 -0.575 -2.156 1.00 92.94 104 GLY A N 1
ATOM 812 C CA . GLY A 1 104 ? 15.376 -0.208 -2.693 1.00 92.94 104 GLY A CA 1
ATOM 813 C C . GLY A 1 104 ? 14.195 -1.082 -2.284 1.00 92.94 104 GLY A C 1
ATOM 814 O O . GLY A 1 104 ? 13.274 -1.246 -3.091 1.00 92.94 104 GLY A O 1
ATOM 815 N N . LYS A 1 105 ? 14.178 -1.698 -1.100 1.00 95.88 105 LYS A N 1
ATOM 816 C CA . LYS A 1 105 ? 12.937 -2.348 -0.648 1.00 95.88 105 LYS A CA 1
ATOM 817 C C . LYS A 1 105 ? 11.873 -1.289 -0.368 1.00 95.88 105 LYS A C 1
ATOM 819 O O . LYS A 1 105 ? 12.177 -0.200 0.111 1.00 95.88 105 LYS A O 1
ATOM 824 N N . SER A 1 106 ? 10.621 -1.612 -0.665 1.00 97.50 106 SER A N 1
ATOM 825 C CA . SER A 1 106 ? 9.483 -0.820 -0.206 1.00 97.50 106 SER A CA 1
ATOM 826 C C . SER A 1 106 ? 9.080 -1.191 1.213 1.00 97.50 106 SER A C 1
ATOM 828 O O . SER A 1 106 ? 9.492 -2.235 1.727 1.00 97.50 106 SER A O 1
ATOM 830 N N . VAL A 1 107 ? 8.236 -0.364 1.830 1.00 97.19 107 VAL A N 1
ATOM 831 C CA . VAL A 1 107 ? 7.619 -0.689 3.123 1.00 97.19 107 VAL A CA 1
ATOM 832 C C . VAL A 1 107 ? 6.855 -2.013 3.025 1.00 97.19 107 VAL A C 1
ATOM 834 O O . VAL A 1 107 ? 7.090 -2.897 3.844 1.00 97.19 107 VAL A O 1
ATOM 837 N N . ARG A 1 108 ? 6.041 -2.211 1.975 1.00 96.00 108 ARG A N 1
ATOM 838 C CA . ARG A 1 108 ? 5.324 -3.477 1.705 1.00 96.00 108 ARG A CA 1
ATOM 839 C C . ARG A 1 108 ? 6.273 -4.674 1.595 1.00 96.00 108 ARG A C 1
ATOM 841 O O . ARG A 1 108 ? 6.053 -5.710 2.223 1.00 96.00 108 ARG A O 1
ATOM 848 N N . ALA A 1 109 ? 7.334 -4.541 0.798 1.00 95.75 109 ALA A N 1
ATOM 849 C CA . ALA A 1 109 ? 8.283 -5.628 0.571 1.00 95.75 109 ALA A CA 1
ATOM 850 C C . ALA A 1 109 ? 9.036 -5.992 1.856 1.00 95.75 109 ALA A C 1
ATOM 852 O O . ALA A 1 109 ? 9.213 -7.174 2.157 1.00 95.75 109 ALA A O 1
ATOM 853 N N . LEU A 1 110 ? 9.455 -4.985 2.628 1.00 97.12 110 LEU A N 1
ATOM 854 C CA . LEU A 1 110 ? 10.162 -5.209 3.879 1.00 97.12 110 LEU A CA 1
ATOM 855 C C . LEU A 1 110 ? 9.237 -5.817 4.942 1.00 97.12 110 LEU A C 1
ATOM 857 O O . LEU A 1 110 ? 9.613 -6.838 5.513 1.00 97.12 110 LEU A O 1
ATOM 861 N N . ALA A 1 111 ? 8.027 -5.275 5.127 1.00 96.38 111 ALA A N 1
ATOM 862 C CA . ALA A 1 111 ? 7.000 -5.808 6.028 1.00 96.38 111 ALA A CA 1
ATOM 863 C C . ALA A 1 111 ? 6.726 -7.290 5.763 1.00 96.38 111 ALA A C 1
ATOM 865 O O . ALA A 1 111 ? 6.870 -8.116 6.663 1.00 96.38 111 ALA A O 1
ATOM 866 N N . ARG A 1 112 ? 6.482 -7.650 4.496 1.00 93.94 112 ARG A N 1
ATOM 867 C CA . ARG A 1 112 ? 6.300 -9.047 4.082 1.00 93.94 112 ARG A CA 1
ATOM 868 C C . ARG A 1 112 ? 7.526 -9.907 4.385 1.00 93.94 112 ARG A C 1
ATOM 870 O O . ARG A 1 112 ? 7.388 -10.999 4.919 1.00 93.94 112 ARG A O 1
ATOM 877 N N . SER A 1 113 ? 8.727 -9.433 4.047 1.00 95.12 113 SER A N 1
ATOM 878 C CA . SER A 1 113 ? 9.959 -10.216 4.230 1.00 95.12 113 SER A CA 1
ATOM 879 C C . SER A 1 113 ? 10.366 -10.410 5.693 1.00 95.12 113 SER A C 1
ATOM 881 O O . SER A 1 113 ? 11.135 -11.319 5.986 1.00 95.12 113 SER A O 1
ATOM 883 N N . GLN A 1 114 ? 9.915 -9.534 6.592 1.00 96.12 114 GLN A N 1
ATOM 884 C CA . GLN A 1 114 ? 10.221 -9.586 8.024 1.00 96.12 114 GLN A CA 1
ATOM 885 C C . GLN A 1 114 ? 9.037 -10.080 8.859 1.00 96.12 114 GLN A C 1
ATOM 887 O O . GLN A 1 114 ? 9.170 -10.201 10.071 1.00 96.12 114 GLN A O 1
ATOM 892 N N . ASN A 1 115 ? 7.896 -10.365 8.221 1.00 95.19 115 ASN A N 1
ATOM 893 C CA . ASN A 1 115 ? 6.637 -10.687 8.887 1.00 95.19 115 ASN A CA 1
ATOM 894 C C . ASN A 1 115 ? 6.263 -9.651 9.968 1.00 95.19 115 ASN A C 1
ATOM 896 O O . ASN A 1 115 ? 5.923 -9.997 11.097 1.00 95.19 115 ASN A O 1
ATOM 900 N N . LEU A 1 116 ? 6.391 -8.367 9.622 1.00 95.56 116 LEU A N 1
ATOM 901 C CA . LEU A 1 116 ? 6.064 -7.237 10.492 1.00 95.56 116 LEU A CA 1
ATOM 902 C C . LEU A 1 116 ? 4.818 -6.509 9.972 1.00 95.56 116 LEU A C 1
ATOM 904 O O . LEU A 1 116 ? 4.623 -6.465 8.755 1.00 95.56 116 LEU A O 1
ATOM 908 N N . PRO A 1 117 ? 4.019 -5.870 10.848 1.00 94.25 117 PRO A N 1
ATOM 909 C CA . PRO A 1 117 ? 2.909 -5.026 10.413 1.00 94.25 117 PRO A CA 1
ATOM 910 C C . PRO A 1 117 ? 3.383 -3.905 9.479 1.00 94.25 117 PRO A C 1
ATOM 912 O O . PRO A 1 117 ? 4.389 -3.240 9.763 1.00 94.25 117 PRO A O 1
ATOM 915 N N . THR A 1 118 ? 2.647 -3.642 8.390 1.00 95.50 118 THR A N 1
ATOM 916 C CA . THR A 1 118 ? 3.034 -2.610 7.409 1.00 95.50 118 THR A CA 1
ATOM 917 C C . THR A 1 118 ? 3.197 -1.249 8.076 1.00 95.50 118 THR A C 1
ATOM 919 O O . THR A 1 118 ? 4.166 -0.550 7.787 1.00 95.50 118 THR A O 1
ATOM 922 N N . LEU A 1 119 ? 2.316 -0.892 9.020 1.00 95.19 119 LEU A N 1
ATOM 923 C CA . LEU A 1 119 ? 2.393 0.383 9.737 1.00 95.19 119 LEU A CA 1
ATOM 924 C C . LEU A 1 119 ? 3.700 0.530 10.538 1.00 95.19 119 LEU A C 1
ATOM 926 O O . LEU A 1 119 ? 4.328 1.583 10.482 1.00 95.19 119 LEU A O 1
ATOM 930 N N . THR A 1 120 ? 4.168 -0.528 11.206 1.00 96.56 120 THR A N 1
ATOM 931 C CA . THR A 1 120 ? 5.438 -0.514 11.955 1.00 96.56 120 THR A CA 1
ATOM 932 C C . THR A 1 120 ? 6.632 -0.239 11.040 1.00 96.56 120 THR A C 1
ATOM 934 O O . THR A 1 120 ? 7.517 0.569 11.345 1.00 96.56 120 THR A O 1
ATOM 937 N N . VAL A 1 121 ? 6.651 -0.875 9.869 1.00 98.00 121 VAL A N 1
ATOM 938 C CA . VAL A 1 121 ? 7.700 -0.641 8.869 1.00 98.00 121 VAL A CA 1
ATOM 939 C C . VAL A 1 121 ? 7.569 0.753 8.248 1.00 98.00 121 VAL A C 1
ATOM 941 O O . VAL A 1 121 ? 8.577 1.415 8.001 1.00 98.00 121 VAL A O 1
ATOM 944 N N . ALA A 1 122 ? 6.345 1.241 8.052 1.00 97.56 122 ALA A N 1
ATOM 945 C CA . ALA A 1 122 ? 6.064 2.572 7.530 1.00 97.56 122 ALA A CA 1
ATOM 946 C C . ALA A 1 122 ? 6.541 3.678 8.492 1.00 97.56 122 ALA A C 1
ATOM 948 O O . ALA A 1 122 ? 7.197 4.628 8.065 1.00 97.56 122 ALA A O 1
ATOM 949 N N . GLN A 1 123 ? 6.303 3.526 9.799 1.00 97.75 123 GLN A N 1
ATOM 950 C CA . GLN A 1 123 ? 6.838 4.412 10.841 1.00 97.75 123 GLN A CA 1
ATOM 951 C C . GLN A 1 123 ? 8.371 4.424 10.832 1.00 97.75 123 GLN A C 1
ATOM 953 O O . GLN A 1 123 ? 8.987 5.487 10.919 1.00 97.75 123 GLN A O 1
ATOM 958 N N . THR A 1 124 ? 8.987 3.249 10.667 1.00 98.19 124 THR A N 1
ATOM 959 C CA . THR A 1 124 ? 10.443 3.122 10.544 1.00 98.19 124 THR A CA 1
ATOM 960 C C . THR A 1 124 ? 10.962 3.866 9.312 1.00 98.19 124 THR A C 1
ATOM 962 O O . THR A 1 124 ? 11.951 4.594 9.396 1.00 98.19 124 THR A O 1
ATOM 965 N N . ALA A 1 125 ? 10.283 3.732 8.168 1.00 98.12 125 ALA A N 1
ATOM 966 C CA . ALA A 1 125 ? 10.632 4.460 6.953 1.00 98.12 125 ALA A CA 1
ATOM 967 C C . ALA A 1 125 ? 10.488 5.980 7.133 1.00 98.12 125 ALA A C 1
ATOM 969 O O . ALA A 1 125 ? 11.382 6.730 6.741 1.00 98.12 125 ALA A O 1
ATOM 970 N N . ARG A 1 126 ? 9.404 6.435 7.778 1.00 98.06 126 ARG A N 1
ATOM 971 C CA . ARG A 1 126 ? 9.174 7.849 8.107 1.00 98.06 126 ARG A CA 1
ATOM 972 C C . ARG A 1 126 ? 10.332 8.427 8.912 1.00 98.06 126 ARG A C 1
ATOM 974 O O . ARG A 1 126 ? 10.855 9.479 8.550 1.00 98.06 126 ARG A O 1
ATOM 981 N N . GLU A 1 127 ? 10.734 7.749 9.982 1.00 98.12 127 GLU A N 1
ATOM 982 C CA . GLU A 1 127 ? 11.846 8.205 10.817 1.00 98.12 127 GLU A CA 1
ATOM 983 C C . GLU A 1 127 ? 13.177 8.164 10.058 1.00 98.12 127 GLU A C 1
ATOM 985 O O . GLU A 1 127 ? 13.971 9.103 10.119 1.00 98.12 127 GLU A O 1
ATOM 990 N N . GLY A 1 128 ? 13.397 7.124 9.252 1.00 97.81 128 GLY A N 1
ATOM 991 C CA . GLY A 1 128 ? 14.577 7.011 8.400 1.00 97.81 128 GLY A CA 1
ATOM 992 C C . GLY A 1 128 ? 14.699 8.149 7.381 1.00 97.81 128 GLY A C 1
ATOM 993 O O . GLY A 1 128 ? 15.801 8.643 7.156 1.00 97.81 128 GLY A O 1
ATOM 994 N N . LEU A 1 129 ? 13.590 8.607 6.794 1.00 97.31 129 LEU A N 1
ATOM 995 C CA . LEU A 1 129 ? 13.578 9.773 5.902 1.00 97.31 129 LEU A CA 1
ATOM 996 C C . LEU A 1 129 ? 13.861 11.071 6.662 1.00 97.31 129 LEU A C 1
ATOM 998 O O . LEU A 1 129 ? 14.697 11.861 6.228 1.00 97.31 129 LEU A O 1
ATOM 1002 N N . ARG A 1 130 ? 13.193 11.286 7.803 1.00 96.94 130 ARG A N 1
ATOM 1003 C CA . ARG A 1 130 ? 13.360 12.499 8.625 1.00 96.94 130 ARG A CA 1
ATOM 1004 C C . ARG A 1 130 ? 14.784 12.648 9.156 1.00 96.94 130 ARG A C 1
ATOM 1006 O O . ARG A 1 130 ? 15.320 13.749 9.174 1.00 96.94 130 ARG A O 1
ATOM 1013 N N . SER A 1 131 ? 15.408 11.536 9.531 1.00 96.50 131 SER A N 1
ATOM 1014 C CA . SER A 1 131 ? 16.792 11.483 10.015 1.00 96.50 131 SER A CA 1
ATOM 1015 C C . SER A 1 131 ? 17.845 11.398 8.898 1.00 96.50 131 SER A C 1
ATOM 1017 O O . SER A 1 131 ? 19.040 11.300 9.184 1.00 96.50 131 SER A O 1
ATOM 1019 N N . GLY A 1 132 ? 17.433 11.403 7.623 1.00 96.69 132 GLY A N 1
ATOM 1020 C CA . GLY A 1 132 ? 18.332 11.311 6.468 1.00 96.69 132 GLY A CA 1
ATOM 1021 C C . GLY A 1 132 ? 19.022 9.952 6.293 1.00 96.69 132 GLY A C 1
ATOM 1022 O O . GLY A 1 132 ? 19.969 9.839 5.520 1.00 96.69 132 GLY A O 1
ATOM 1023 N N . LYS A 1 133 ? 18.581 8.906 7.002 1.00 97.75 133 LYS A N 1
ATOM 1024 C CA . LYS A 1 133 ? 19.108 7.532 6.900 1.00 97.75 133 LYS A CA 1
ATOM 1025 C C . LYS A 1 133 ? 18.567 6.767 5.694 1.00 97.75 133 LYS A C 1
ATOM 1027 O O . LYS A 1 133 ? 19.209 5.815 5.246 1.00 97.75 133 LYS A O 1
ATOM 1032 N N . LEU A 1 134 ? 17.410 7.180 5.183 1.00 98.00 134 LEU A N 1
ATOM 1033 C CA . LEU A 1 134 ? 16.774 6.646 3.986 1.00 98.00 134 LEU A CA 1
ATOM 1034 C C . LEU A 1 134 ? 16.587 7.749 2.946 1.00 98.00 134 LEU A C 1
ATOM 1036 O O . LEU A 1 134 ? 16.367 8.912 3.280 1.00 98.00 134 LEU A O 1
ATOM 1040 N N . ARG A 1 135 ? 16.597 7.357 1.674 1.00 96.56 135 ARG A N 1
ATOM 1041 C CA . ARG A 1 135 ? 16.151 8.185 0.548 1.00 96.56 135 ARG A CA 1
ATOM 1042 C C . ARG A 1 135 ? 15.117 7.432 -0.276 1.00 96.56 135 ARG A C 1
ATOM 1044 O O . ARG A 1 135 ? 15.184 6.207 -0.380 1.00 96.56 135 ARG A O 1
ATOM 1051 N N . ARG A 1 136 ? 14.184 8.163 -0.885 1.00 95.69 136 ARG A N 1
ATOM 1052 C CA . ARG A 1 136 ? 13.241 7.587 -1.852 1.00 95.69 136 ARG A CA 1
ATOM 1053 C C . ARG A 1 136 ? 13.980 7.143 -3.114 1.00 95.69 136 ARG A C 1
ATOM 1055 O O . ARG A 1 136 ? 14.978 7.747 -3.501 1.00 95.69 136 ARG A O 1
ATOM 1062 N N . VAL A 1 137 ? 13.471 6.090 -3.734 1.00 93.56 137 VAL A N 1
ATOM 1063 C CA . VAL A 1 137 ? 13.906 5.574 -5.037 1.00 93.56 137 VAL A CA 1
ATOM 1064 C C . VAL A 1 137 ? 12.682 5.540 -5.937 1.00 93.56 137 VAL A C 1
ATOM 1066 O O . VAL A 1 137 ? 11.640 5.104 -5.475 1.00 93.56 137 VAL A O 1
ATOM 1069 N N . GLU A 1 138 ? 12.770 5.955 -7.198 1.00 87.44 138 GLU A N 1
ATOM 1070 C CA . GLU A 1 138 ? 11.633 5.932 -8.138 1.00 87.44 138 GLU A CA 1
ATOM 1071 C C . GLU A 1 138 ? 11.235 4.501 -8.539 1.00 87.44 138 GLU A C 1
ATOM 1073 O O . GLU A 1 138 ? 11.454 4.032 -9.651 1.00 87.44 138 GLU A O 1
ATOM 1078 N N . ARG A 1 139 ? 10.688 3.764 -7.578 1.00 91.19 139 ARG A N 1
ATOM 1079 C CA . ARG A 1 139 ? 10.247 2.385 -7.695 1.00 91.19 139 ARG A CA 1
ATOM 1080 C C . ARG A 1 139 ? 9.137 2.147 -6.684 1.00 91.19 139 ARG A C 1
ATOM 1082 O O . ARG A 1 139 ? 9.207 2.609 -5.546 1.00 91.19 139 ARG A O 1
ATOM 1089 N N . TYR A 1 140 ? 8.150 1.369 -7.104 1.00 95.44 140 TYR A N 1
ATOM 1090 C CA . TYR A 1 140 ? 6.986 1.021 -6.307 1.00 95.44 140 TYR A CA 1
ATOM 1091 C C . TYR A 1 140 ? 6.834 -0.496 -6.216 1.00 95.44 140 TYR A C 1
ATOM 1093 O O . TYR A 1 140 ? 7.195 -1.215 -7.147 1.00 95.44 140 TYR A O 1
ATOM 1101 N N . ALA A 1 141 ? 6.290 -0.998 -5.108 1.00 95.75 141 ALA A N 1
ATOM 1102 C CA . ALA A 1 141 ? 6.090 -2.428 -4.877 1.00 95.75 141 ALA A CA 1
ATOM 1103 C C . ALA A 1 141 ? 5.233 -3.067 -5.976 1.00 95.75 141 ALA A C 1
ATOM 1105 O O . ALA A 1 141 ? 5.546 -4.158 -6.452 1.00 95.75 141 ALA A O 1
ATOM 1106 N N . TRP A 1 142 ? 4.189 -2.357 -6.413 1.00 95.94 142 TRP A N 1
ATOM 1107 C CA . TRP A 1 142 ? 3.280 -2.824 -7.451 1.00 95.94 142 TRP A CA 1
ATOM 1108 C C . TRP A 1 142 ? 3.965 -2.985 -8.820 1.00 95.94 142 TRP A C 1
ATOM 1110 O O . TRP A 1 142 ? 3.544 -3.838 -9.590 1.00 95.94 142 TRP A O 1
ATOM 1120 N N . LEU A 1 143 ? 5.084 -2.300 -9.106 1.00 95.00 143 LEU A N 1
ATOM 1121 C CA . LEU A 1 143 ? 5.843 -2.515 -10.352 1.00 95.00 143 LEU A CA 1
ATOM 1122 C C . LEU A 1 143 ? 6.447 -3.930 -10.453 1.00 95.00 143 LEU A C 1
ATOM 1124 O O . LEU A 1 143 ? 6.728 -4.414 -11.546 1.00 95.00 143 LEU A O 1
ATOM 1128 N N . GLY A 1 144 ? 6.639 -4.617 -9.324 1.00 93.31 144 GLY A N 1
ATOM 1129 C CA . GLY A 1 144 ? 7.132 -5.996 -9.302 1.00 93.31 144 GLY A CA 1
ATOM 1130 C C . GLY A 1 144 ? 6.070 -7.053 -9.624 1.00 93.31 144 GLY A C 1
ATOM 1131 O O . GLY A 1 144 ? 6.409 -8.232 -9.741 1.00 93.31 144 GLY A O 1
ATOM 1132 N N . LEU A 1 145 ? 4.797 -6.664 -9.743 1.00 94.56 145 LEU A N 1
ATOM 1133 C CA . LEU A 1 145 ? 3.694 -7.599 -9.944 1.00 94.56 145 LEU A CA 1
ATOM 1134 C C . LEU A 1 145 ? 3.699 -8.173 -11.355 1.00 94.56 145 LEU A C 1
ATOM 1136 O O . LEU A 1 145 ? 3.942 -7.464 -12.330 1.00 94.56 145 LEU A O 1
ATOM 1140 N N . ARG A 1 146 ? 3.373 -9.462 -11.443 1.00 95.25 146 ARG A N 1
ATOM 1141 C CA . ARG A 1 146 ? 3.057 -10.155 -12.690 1.00 95.25 146 ARG A CA 1
ATOM 1142 C C . ARG A 1 146 ? 1.559 -10.365 -12.732 1.00 95.25 146 ARG A C 1
ATOM 1144 O O . ARG A 1 146 ? 1.025 -11.141 -11.944 1.00 95.25 146 ARG A O 1
ATOM 1151 N N . ILE A 1 147 ? 0.892 -9.638 -13.615 1.00 93.81 147 ILE A N 1
ATOM 1152 C CA . ILE A 1 147 ? -0.564 -9.636 -13.703 1.00 93.81 147 ILE A CA 1
ATOM 1153 C C . ILE A 1 147 ? -0.960 -10.266 -15.028 1.00 93.81 147 ILE A C 1
ATOM 1155 O O . ILE A 1 147 ? -0.382 -9.941 -16.065 1.00 93.81 147 ILE A O 1
ATOM 1159 N N . ARG A 1 148 ? -1.941 -11.170 -14.979 1.00 92.19 148 ARG A N 1
ATOM 1160 C CA . ARG A 1 148 ? -2.556 -11.745 -16.171 1.00 92.19 148 ARG A CA 1
ATOM 1161 C C . ARG A 1 148 ? -3.889 -11.062 -16.442 1.00 92.19 148 ARG A C 1
ATOM 1163 O O . ARG A 1 148 ? -4.776 -11.073 -15.595 1.00 92.19 148 ARG A O 1
ATOM 1170 N N . HIS A 1 149 ? -4.029 -10.518 -17.638 1.00 91.00 149 HIS A N 1
ATOM 1171 C CA . HIS A 1 149 ? -5.238 -9.895 -18.137 1.00 91.00 149 HIS A CA 1
ATOM 1172 C C . HIS A 1 149 ? -5.972 -10.842 -19.103 1.00 91.00 149 HIS A C 1
ATOM 1174 O O . HIS A 1 149 ? -5.313 -11.488 -19.923 1.00 91.00 149 HIS A O 1
ATOM 1180 N N . PRO A 1 150 ? -7.318 -10.927 -19.079 1.00 85.62 150 PRO A N 1
ATOM 1181 C CA . PRO A 1 150 ? -8.074 -11.816 -19.971 1.00 85.62 150 PRO A CA 1
ATOM 1182 C C . PRO A 1 150 ? -7.837 -11.571 -21.470 1.00 85.62 150 PRO A C 1
ATOM 1184 O O . PRO A 1 150 ? -7.855 -12.509 -22.261 1.00 85.62 150 PRO A O 1
ATOM 1187 N N . LEU A 1 151 ? -7.598 -10.314 -21.861 1.00 83.69 151 LEU A N 1
ATOM 1188 C CA . LEU A 1 151 ? -7.300 -9.923 -23.249 1.00 83.69 151 LEU A CA 1
ATOM 1189 C C . LEU A 1 151 ? -5.842 -10.161 -23.670 1.00 83.69 151 LEU A C 1
ATOM 1191 O O . LEU A 1 151 ? -5.522 -9.997 -24.851 1.00 83.69 151 LEU A O 1
ATOM 1195 N N . ALA A 1 152 ? -4.947 -10.499 -22.738 1.00 82.00 152 ALA A N 1
ATOM 1196 C CA . ALA A 1 152 ? -3.556 -10.738 -23.086 1.00 82.00 152 ALA A CA 1
ATOM 1197 C C . ALA A 1 152 ? -3.445 -12.014 -23.939 1.00 82.00 152 ALA A C 1
ATOM 1199 O O . ALA A 1 152 ? -4.086 -13.025 -23.625 1.00 82.00 152 ALA A O 1
ATOM 1200 N N . PRO A 1 153 ? -2.633 -12.009 -25.013 1.00 76.56 153 PRO A N 1
ATOM 1201 C CA . PRO A 1 153 ? -2.388 -13.222 -25.771 1.00 76.56 153 PRO A CA 1
ATOM 1202 C C . PRO A 1 153 ? -1.831 -14.282 -24.822 1.00 76.56 153 PRO A C 1
ATOM 1204 O O . PRO A 1 153 ? -0.858 -14.041 -24.110 1.00 76.56 153 PRO A O 1
ATOM 1207 N N . THR A 1 154 ? -2.435 -15.470 -24.809 1.00 65.00 154 THR A N 1
ATOM 1208 C CA . THR A 1 154 ? -1.823 -16.599 -24.105 1.00 65.00 154 THR A CA 1
ATOM 1209 C C . THR A 1 154 ? -0.507 -16.887 -24.812 1.00 65.00 154 THR A C 1
ATOM 1211 O O . THR A 1 154 ? -0.521 -17.209 -26.001 1.00 65.00 154 THR A O 1
ATOM 1214 N N . GLN A 1 155 ? 0.627 -16.744 -24.118 1.00 56.56 155 GLN A N 1
ATOM 1215 C CA . GLN A 1 155 ? 1.885 -17.250 -24.651 1.00 56.56 155 GLN A CA 1
ATOM 1216 C C . GLN A 1 155 ? 1.700 -18.752 -24.875 1.00 56.56 155 GLN A C 1
ATOM 1218 O O . GLN A 1 155 ? 1.603 -19.528 -23.925 1.00 56.56 155 GLN A O 1
ATOM 1223 N N . ALA A 1 156 ? 1.578 -19.159 -26.138 1.00 45.94 156 ALA A N 1
ATOM 1224 C CA . ALA A 1 156 ? 1.638 -20.560 -26.492 1.00 45.94 156 ALA A CA 1
ATOM 1225 C C . ALA A 1 156 ? 3.032 -21.041 -26.092 1.00 45.94 156 ALA A C 1
ATOM 1227 O O . ALA A 1 156 ? 4.024 -20.593 -26.664 1.00 45.94 156 ALA A O 1
ATOM 1228 N N . VAL A 1 157 ? 3.112 -21.933 -25.103 1.00 45.19 157 VAL A N 1
ATOM 1229 C CA . VAL A 1 157 ? 4.299 -22.771 -24.935 1.00 45.19 157 VAL A CA 1
ATOM 1230 C C . VAL A 1 157 ? 4.479 -23.470 -26.284 1.00 45.19 157 VAL A C 1
ATOM 1232 O O . VAL A 1 157 ? 3.577 -24.214 -26.682 1.00 45.19 157 VAL A O 1
ATOM 1235 N N . PRO A 1 158 ? 5.550 -23.198 -27.052 1.00 39.31 158 PRO A N 1
ATOM 1236 C CA . PRO A 1 158 ? 5.718 -23.870 -28.326 1.00 39.31 158 PRO A CA 1
ATOM 1237 C C . PRO A 1 158 ? 5.826 -25.371 -28.034 1.00 39.31 158 PRO A C 1
ATOM 1239 O O . PRO A 1 158 ? 6.604 -25.751 -27.150 1.00 39.31 158 PRO A O 1
ATOM 1242 N N . PRO A 1 159 ? 5.067 -26.246 -28.720 1.00 38.88 159 PRO A N 1
ATOM 1243 C CA . PRO A 1 159 ? 5.322 -27.669 -28.606 1.00 38.88 159 PRO A CA 1
ATOM 1244 C C . PRO A 1 159 ? 6.764 -27.891 -29.059 1.00 38.88 159 PRO A C 1
ATOM 1246 O O . PRO A 1 159 ? 7.113 -27.648 -30.214 1.00 38.88 159 PRO A O 1
ATOM 1249 N N . THR A 1 160 ? 7.624 -28.306 -28.131 1.00 47.41 160 THR A N 1
ATOM 1250 C CA . THR A 1 160 ? 8.957 -28.789 -28.478 1.00 47.41 160 THR A CA 1
ATOM 1251 C C . THR A 1 160 ? 8.751 -30.080 -29.249 1.00 47.41 160 THR A C 1
ATOM 1253 O O . THR A 1 160 ? 8.532 -31.132 -28.657 1.00 47.41 160 THR A O 1
ATOM 1256 N N . ASN A 1 161 ? 8.745 -29.992 -30.576 1.00 43.84 161 ASN A N 1
ATOM 1257 C CA . ASN A 1 161 ? 8.738 -31.162 -31.435 1.00 43.84 161 ASN A CA 1
ATOM 1258 C C . ASN A 1 161 ? 9.936 -31.080 -32.395 1.00 43.84 161 ASN A C 1
ATOM 1260 O O . ASN A 1 161 ? 9.908 -30.279 -33.329 1.00 43.84 161 ASN A O 1
ATOM 1264 N N . PRO A 1 162 ? 11.009 -31.863 -32.169 1.00 46.47 162 PRO A N 1
ATOM 1265 C CA . PRO A 1 162 ? 12.257 -31.77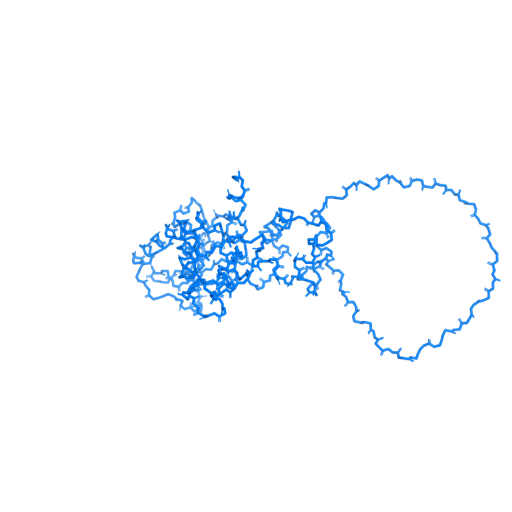8 -32.931 1.00 46.47 162 PRO A CA 1
ATOM 1266 C C . PRO A 1 162 ? 12.198 -32.446 -34.316 1.00 46.47 162 PRO A C 1
ATOM 1268 O O . PRO A 1 162 ? 13.238 -32.779 -34.872 1.00 46.47 162 PRO A O 1
ATOM 1271 N N . ASN A 1 163 ? 11.016 -32.663 -34.898 1.00 46.91 163 ASN A N 1
ATOM 1272 C CA . ASN A 1 163 ? 10.909 -33.347 -36.185 1.00 46.91 163 ASN A CA 1
ATOM 1273 C C . ASN A 1 163 ? 9.713 -32.849 -37.006 1.00 46.91 163 ASN A C 1
ATOM 1275 O O . ASN A 1 163 ? 8.635 -33.438 -36.982 1.00 46.91 163 ASN A O 1
ATOM 1279 N N . GLN A 1 164 ? 9.909 -31.769 -37.764 1.00 43.66 164 GLN A N 1
ATOM 1280 C CA . GLN A 1 164 ? 9.098 -31.488 -38.950 1.00 43.66 164 GLN A CA 1
ATOM 1281 C C . GLN A 1 164 ? 9.997 -31.019 -40.094 1.00 43.66 164 GLN A C 1
ATOM 1283 O O . GLN A 1 164 ? 10.383 -29.857 -40.198 1.00 43.66 164 GLN A O 1
ATOM 1288 N N . THR A 1 165 ? 10.332 -31.970 -40.957 1.00 43.09 165 THR A N 1
ATOM 1289 C CA . THR A 1 165 ? 10.919 -31.766 -42.278 1.00 43.09 165 THR A CA 1
ATOM 1290 C C . THR A 1 165 ? 9.888 -31.066 -43.167 1.00 43.09 165 THR A C 1
ATOM 1292 O O . THR A 1 165 ? 8.823 -31.617 -43.442 1.00 43.09 165 THR A O 1
ATOM 1295 N N . GLN A 1 166 ? 10.183 -29.843 -43.607 1.00 44.47 166 GLN A N 1
ATOM 1296 C CA . GLN A 1 166 ? 9.387 -29.134 -44.613 1.00 44.47 166 GLN A CA 1
ATOM 1297 C C . GLN A 1 166 ? 9.508 -29.830 -45.980 1.00 44.47 166 GLN A C 1
ATOM 1299 O O . GLN A 1 166 ? 10.634 -30.091 -46.411 1.00 44.47 166 GLN A O 1
ATOM 1304 N N . PRO A 1 167 ? 8.411 -30.065 -46.722 1.00 40.47 167 PRO A N 1
ATOM 1305 C CA . PRO A 1 167 ? 8.498 -30.309 -48.152 1.00 40.47 167 PRO A CA 1
ATOM 1306 C C . PRO A 1 167 ? 8.460 -28.985 -48.934 1.00 40.47 167 PRO A C 1
ATOM 1308 O O . PRO A 1 167 ? 7.645 -28.097 -48.680 1.00 40.47 167 PRO A O 1
ATOM 1311 N N . LEU A 1 168 ? 9.369 -28.878 -49.905 1.00 41.06 168 LEU A N 1
ATOM 1312 C CA . LEU A 1 168 ? 9.502 -27.793 -50.881 1.00 41.06 168 LEU A CA 1
ATOM 1313 C C . LEU A 1 168 ? 8.219 -27.618 -51.716 1.00 41.06 168 LEU A C 1
ATOM 1315 O O . LEU A 1 168 ? 7.679 -28.596 -52.227 1.00 41.06 168 LEU A O 1
ATOM 1319 N N . SER A 1 169 ? 7.780 -26.370 -51.923 1.00 41.94 169 SER A N 1
ATOM 1320 C CA . SER A 1 169 ? 6.798 -26.006 -52.961 1.00 41.94 169 SER A CA 1
ATOM 1321 C C . SER A 1 169 ? 7.483 -25.288 -54.143 1.00 41.94 169 SER A C 1
ATOM 1323 O O . SER A 1 169 ? 8.441 -24.546 -53.912 1.00 41.94 169 SER A O 1
ATOM 1325 N N . PRO A 1 170 ? 7.028 -25.499 -55.398 1.00 47.75 170 PRO A N 1
ATOM 1326 C CA . PRO A 1 170 ? 7.681 -25.009 -56.619 1.00 47.75 170 PRO A CA 1
ATOM 1327 C C . PRO A 1 170 ? 7.257 -23.573 -57.013 1.00 47.75 170 PRO A C 1
ATOM 1329 O O . PRO A 1 170 ? 6.302 -23.037 -56.446 1.00 47.75 170 PRO A O 1
ATOM 1332 N N . PRO A 1 171 ? 7.940 -22.928 -57.987 1.00 45.16 171 PRO A N 1
ATOM 1333 C CA . PRO A 1 171 ? 7.722 -21.522 -58.312 1.00 45.16 171 PRO A CA 1
ATOM 1334 C C . PRO A 1 171 ? 6.579 -21.338 -59.321 1.00 45.16 171 PRO A C 1
ATOM 1336 O O . PRO A 1 171 ? 6.506 -22.031 -60.333 1.00 45.16 171 PRO A O 1
ATOM 1339 N N . GLY A 1 172 ? 5.716 -20.349 -59.078 1.00 37.25 172 GLY A N 1
ATOM 1340 C CA . GLY A 1 172 ? 4.645 -19.953 -59.991 1.00 37.25 172 GLY A CA 1
ATOM 1341 C C . GLY A 1 172 ? 4.405 -18.446 -59.947 1.00 37.25 172 GLY A C 1
ATOM 1342 O O . GLY A 1 172 ? 3.909 -17.915 -58.959 1.00 37.25 172 GLY A O 1
ATOM 1343 N N . LEU A 1 173 ? 4.794 -17.771 -61.029 1.00 42.59 173 LEU A N 1
ATOM 1344 C CA . LEU A 1 173 ? 4.560 -16.358 -61.331 1.00 42.59 173 LEU A CA 1
ATOM 1345 C C . LEU A 1 173 ? 3.061 -16.037 -61.455 1.00 42.59 173 LEU A C 1
ATOM 1347 O O . LEU A 1 173 ? 2.324 -16.749 -62.129 1.00 42.59 173 LEU A O 1
ATOM 1351 N N . GLY A 1 174 ? 2.644 -14.899 -60.895 1.00 34.28 174 GLY A N 1
ATOM 1352 C CA . GLY A 1 174 ? 1.291 -14.360 -61.043 1.00 34.28 174 GLY A CA 1
ATOM 1353 C C . GLY A 1 174 ? 1.204 -12.911 -60.571 1.00 34.28 174 GLY A C 1
ATOM 1354 O O . GLY A 1 174 ? 0.818 -12.627 -59.443 1.00 34.28 174 GLY A O 1
ATOM 1355 N N . LEU A 1 175 ? 1.617 -11.993 -61.441 1.00 43.53 175 LEU A N 1
ATOM 1356 C CA . LEU A 1 175 ? 1.551 -10.544 -61.277 1.00 43.53 175 LEU A CA 1
ATOM 1357 C C . LEU A 1 175 ? 0.080 -10.075 -61.262 1.00 43.53 175 LEU A C 1
ATOM 1359 O O . LEU A 1 175 ? -0.598 -10.199 -62.278 1.00 43.53 175 LEU A O 1
ATOM 1363 N N . VAL A 1 176 ? -0.407 -9.473 -60.168 1.00 41.34 176 VAL A N 1
ATOM 1364 C CA . VAL A 1 176 ? -1.663 -8.692 -60.176 1.00 41.34 176 VAL A CA 1
ATOM 1365 C C . VAL A 1 176 ? -1.466 -7.352 -59.460 1.00 41.34 176 VAL A C 1
ATOM 1367 O O . VAL A 1 176 ? -0.885 -7.259 -58.381 1.00 41.34 176 VAL A O 1
ATOM 1370 N N . ARG A 1 177 ? -1.907 -6.294 -60.150 1.00 38.50 177 ARG A N 1
ATOM 1371 C CA . ARG A 1 177 ? -1.709 -4.863 -59.887 1.00 38.50 177 ARG A CA 1
ATOM 1372 C C . ARG A 1 177 ? -2.098 -4.412 -58.472 1.00 38.50 177 ARG A C 1
ATOM 1374 O O . ARG A 1 177 ? -3.208 -4.646 -58.008 1.00 38.50 177 ARG A O 1
ATOM 1381 N N . ARG A 1 178 ? -1.203 -3.623 -57.867 1.00 38.94 178 ARG A N 1
ATOM 1382 C CA . ARG A 1 178 ? -1.399 -2.854 -56.629 1.00 38.94 178 ARG A CA 1
ATOM 1383 C C . ARG A 1 178 ? -2.426 -1.731 -56.825 1.00 38.94 178 ARG A C 1
ATOM 1385 O O . ARG A 1 178 ? -2.094 -0.683 -57.375 1.00 38.94 178 ARG A O 1
ATOM 1392 N N . GLY A 1 179 ? -3.635 -1.912 -56.303 1.00 35.69 179 GLY A N 1
ATOM 1393 C CA . GLY A 1 179 ? -4.452 -0.796 -55.829 1.00 35.69 179 GLY A CA 1
ATOM 1394 C C . GLY A 1 179 ? -3.877 -0.323 -54.495 1.00 35.69 179 GLY A C 1
ATOM 1395 O O . GLY A 1 179 ? -3.842 -1.083 -53.530 1.00 35.69 179 GLY A O 1
ATOM 1396 N N . ARG A 1 180 ? -3.350 0.902 -54.447 1.00 42.53 180 ARG A N 1
ATOM 1397 C CA . ARG A 1 180 ? -2.787 1.501 -53.231 1.00 42.53 180 ARG A CA 1
ATOM 1398 C C . ARG A 1 180 ? -3.953 1.918 -52.329 1.00 42.53 180 ARG A C 1
ATOM 1400 O O . ARG A 1 180 ? -4.397 3.058 -52.383 1.00 42.53 180 ARG A O 1
ATOM 1407 N N . PHE A 1 181 ? -4.472 0.985 -51.534 1.00 40.88 181 PHE A N 1
ATOM 1408 C CA . PHE A 1 181 ? -5.282 1.336 -50.370 1.00 40.88 181 PHE A CA 1
ATOM 1409 C C . PHE A 1 181 ? -4.337 2.039 -49.392 1.00 40.88 181 PHE A C 1
ATOM 1411 O O . PHE A 1 181 ? -3.508 1.402 -48.743 1.00 40.88 181 PHE A O 1
ATOM 1418 N N . ILE A 1 182 ? -4.387 3.369 -49.357 1.00 46.84 182 ILE A N 1
ATOM 1419 C CA . ILE A 1 182 ? -3.823 4.119 -48.241 1.00 46.84 182 ILE A CA 1
ATOM 1420 C C . ILE A 1 182 ? -4.778 3.829 -47.088 1.00 46.84 182 ILE A C 1
ATOM 1422 O O . ILE A 1 182 ? -5.879 4.374 -47.043 1.00 46.84 182 ILE A O 1
ATOM 1426 N N . ALA A 1 183 ? -4.400 2.888 -46.220 1.00 45.59 183 ALA A N 1
ATOM 1427 C CA . ALA A 1 183 ? -5.057 2.752 -44.931 1.00 45.59 183 ALA A CA 1
ATOM 1428 C C . ALA A 1 183 ? -5.043 4.142 -44.270 1.00 45.59 183 ALA A C 1
ATOM 1430 O O . ALA A 1 183 ? -4.010 4.820 -44.352 1.00 45.59 183 ALA A O 1
ATOM 1431 N N . PRO A 1 184 ? -6.158 4.604 -43.676 1.00 43.03 184 PRO A N 1
ATOM 1432 C CA . PRO A 1 184 ? -6.138 5.848 -42.919 1.00 43.03 184 PRO A CA 1
ATOM 1433 C C . PRO A 1 184 ? -4.983 5.785 -41.908 1.00 43.03 184 PRO A C 1
ATOM 1435 O O . PRO A 1 184 ? -4.676 4.686 -41.428 1.00 43.03 184 PRO A O 1
ATOM 1438 N N . PRO A 1 185 ? -4.304 6.911 -41.611 1.00 44.47 185 PRO A N 1
ATOM 1439 C CA . PRO A 1 185 ? -3.282 6.914 -40.573 1.00 44.47 185 PRO A CA 1
ATOM 1440 C C . PRO A 1 185 ? -3.911 6.300 -39.327 1.00 44.47 185 PRO A C 1
ATOM 1442 O O . PRO A 1 185 ? -5.000 6.720 -38.931 1.00 44.47 185 PRO A O 1
ATOM 1445 N N . ALA A 1 186 ? -3.286 5.251 -38.784 1.00 52.72 186 ALA A N 1
ATOM 1446 C CA . ALA A 1 186 ? -3.752 4.644 -37.550 1.00 52.72 186 ALA A CA 1
ATOM 1447 C C . ALA A 1 186 ? -3.909 5.784 -36.544 1.00 52.72 186 ALA A C 1
ATOM 1449 O O . ALA A 1 186 ? -2.932 6.479 -36.255 1.00 52.72 186 ALA A O 1
ATOM 1450 N N . THR A 1 187 ? -5.140 6.031 -36.092 1.00 53.19 187 THR A N 1
ATOM 1451 C CA . THR A 1 187 ? -5.387 6.942 -34.978 1.00 53.19 187 THR A CA 1
ATOM 1452 C C . THR A 1 187 ? -4.400 6.539 -33.888 1.00 53.19 187 THR A C 1
ATOM 1454 O O . THR A 1 187 ? -4.306 5.331 -33.637 1.00 53.19 187 THR A O 1
ATOM 1457 N N . PRO A 1 188 ? -3.611 7.463 -33.308 1.00 52.41 188 PRO A N 1
ATOM 1458 C CA . PRO A 1 188 ? -2.731 7.097 -32.210 1.00 52.41 188 PRO A CA 1
ATOM 1459 C C . PRO A 1 188 ? -3.606 6.410 -31.165 1.00 52.41 188 PRO A C 1
ATOM 1461 O O . PRO A 1 188 ? -4.527 7.030 -30.634 1.00 52.41 188 PRO A O 1
ATOM 1464 N N . ARG A 1 189 ? -3.407 5.097 -30.990 1.00 64.50 189 ARG A N 1
ATOM 1465 C CA . ARG A 1 189 ? -4.142 4.333 -29.986 1.00 64.50 189 ARG A CA 1
ATOM 1466 C C . ARG A 1 189 ? -3.813 4.955 -28.648 1.00 64.50 189 ARG A C 1
ATOM 1468 O O . ARG A 1 189 ? -2.656 5.306 -28.408 1.00 64.50 189 ARG A O 1
ATOM 1475 N N . ASP A 1 190 ? -4.831 5.117 -27.815 1.00 77.62 190 ASP A N 1
ATOM 1476 C CA . ASP A 1 190 ? -4.612 5.525 -26.440 1.00 77.62 190 ASP A CA 1
ATOM 1477 C C . ASP A 1 190 ? -3.618 4.526 -25.819 1.00 77.62 190 ASP A C 1
ATOM 1479 O O . ASP A 1 190 ? -3.887 3.321 -25.844 1.00 77.62 190 ASP A O 1
ATOM 1483 N N . PRO A 1 191 ? -2.457 4.975 -25.303 1.00 76.38 191 PRO A N 1
ATOM 1484 C CA . PRO A 1 191 ? -1.498 4.089 -24.656 1.00 76.38 191 PRO A CA 1
ATOM 1485 C C . PRO A 1 191 ? -2.140 3.197 -23.584 1.00 76.38 191 PRO A C 1
ATOM 1487 O O . PRO A 1 191 ? -1.693 2.070 -23.380 1.00 76.38 191 PRO A O 1
ATOM 1490 N N . LEU A 1 192 ? -3.211 3.661 -22.927 1.00 82.88 192 LEU A N 1
ATOM 1491 C CA . LEU A 1 192 ? -3.935 2.873 -21.929 1.00 82.88 192 LEU A CA 1
ATOM 1492 C C . LEU A 1 192 ? -4.645 1.647 -22.531 1.00 82.88 192 LEU A C 1
ATOM 1494 O O . LEU A 1 192 ? -4.712 0.611 -21.872 1.00 82.88 192 LEU A O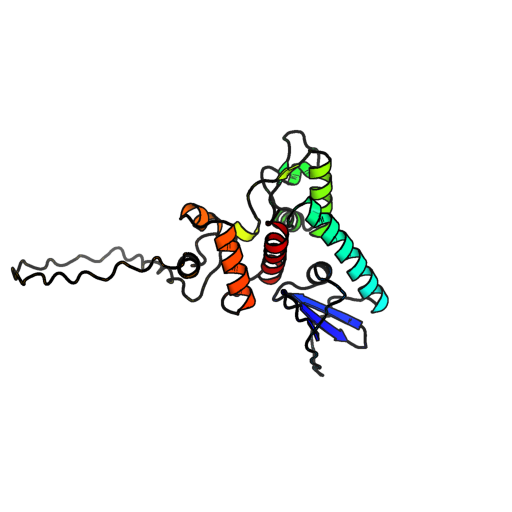 1
ATOM 1498 N N . GLU A 1 193 ? -5.102 1.712 -23.787 1.00 84.62 193 GLU A N 1
ATOM 1499 C CA . GLU A 1 193 ? -5.734 0.581 -24.490 1.00 84.62 193 GLU A CA 1
ATOM 1500 C C . GLU A 1 193 ? -4.734 -0.529 -24.851 1.00 84.62 193 GLU A C 1
ATOM 1502 O O . GLU A 1 193 ? -5.122 -1.673 -25.112 1.00 84.62 193 GLU A O 1
ATOM 1507 N N . GLU A 1 194 ? -3.436 -0.218 -24.881 1.00 88.44 194 GLU A N 1
ATOM 1508 C CA . GLU A 1 194 ? -2.403 -1.191 -25.237 1.00 88.44 194 GLU A CA 1
ATOM 1509 C C . GLU A 1 194 ? -1.913 -2.007 -24.038 1.00 88.44 194 GLU A C 1
ATOM 1511 O O . GLU A 1 194 ? -1.580 -3.184 -24.209 1.00 88.44 194 GLU A O 1
ATOM 1516 N N . ILE A 1 195 ? -1.929 -1.427 -22.829 1.00 91.50 195 ILE A N 1
ATOM 1517 C CA . ILE A 1 195 ? -1.462 -2.068 -21.586 1.00 91.50 195 ILE A CA 1
ATOM 1518 C C . ILE A 1 195 ? -2.041 -3.484 -21.393 1.00 91.50 195 ILE A C 1
ATOM 1520 O O . ILE A 1 195 ? -1.235 -4.399 -21.187 1.00 91.50 195 ILE A O 1
ATOM 1524 N N . PRO A 1 196 ? -3.364 -3.739 -21.538 1.00 92.19 196 PRO A N 1
ATOM 1525 C CA . PRO A 1 196 ? -3.946 -5.076 -21.382 1.00 92.19 196 PRO A CA 1
ATOM 1526 C C . PRO A 1 196 ? -3.244 -6.180 -22.182 1.00 92.19 196 PRO A C 1
ATOM 1528 O O . PRO A 1 196 ? -3.195 -7.330 -21.750 1.00 92.19 196 PRO A O 1
ATOM 1531 N N . ARG A 1 197 ? -2.694 -5.852 -23.359 1.00 89.00 197 ARG A N 1
ATOM 1532 C CA . ARG A 1 197 ? -2.057 -6.823 -24.264 1.00 89.00 197 ARG A CA 1
ATOM 1533 C C . ARG A 1 197 ? -0.703 -7.309 -23.749 1.00 89.00 197 ARG A C 1
ATOM 1535 O O . ARG A 1 197 ? -0.242 -8.360 -24.187 1.00 89.00 197 ARG A O 1
ATOM 1542 N N . PHE A 1 198 ? -0.074 -6.552 -22.852 1.00 89.81 198 PHE A N 1
ATOM 1543 C CA . PHE A 1 198 ? 1.241 -6.852 -22.282 1.00 89.81 198 PHE A CA 1
ATOM 1544 C C . PHE A 1 198 ? 1.166 -7.530 -20.908 1.00 89.81 198 PHE A C 1
ATOM 1546 O O . PHE A 1 198 ? 2.186 -7.992 -20.398 1.00 89.81 198 PHE A O 1
ATOM 1553 N N . LEU A 1 199 ? -0.028 -7.624 -20.320 1.00 92.00 199 LEU A N 1
ATOM 1554 C CA . LEU A 1 199 ? -0.275 -8.263 -19.029 1.00 92.00 199 LEU A CA 1
ATOM 1555 C C . LEU A 1 199 ? -0.544 -9.764 -19.206 1.00 92.00 199 LEU A C 1
ATOM 1557 O O . LEU A 1 199 ? -1.644 -10.247 -18.963 1.00 92.00 199 LEU A O 1
ATOM 1561 N N . ASP A 1 200 ? 0.443 -10.525 -19.672 1.00 89.44 200 ASP A N 1
ATOM 1562 C CA . ASP A 1 200 ? 0.311 -11.973 -19.916 1.00 89.44 200 ASP A CA 1
ATOM 1563 C C . ASP A 1 200 ? 0.606 -12.849 -18.681 1.00 89.44 200 ASP A C 1
ATOM 1565 O O . ASP A 1 200 ? 0.452 -14.071 -18.729 1.00 89.44 200 ASP A O 1
ATOM 1569 N N . GLY A 1 201 ? 1.007 -12.235 -17.564 1.00 90.56 201 GLY A N 1
ATOM 1570 C CA . GLY A 1 201 ? 1.444 -12.908 -16.339 1.00 90.56 201 GLY A CA 1
ATOM 1571 C C . GLY A 1 201 ? 2.896 -13.410 -16.359 1.00 90.56 201 GLY A C 1
ATOM 1572 O O . GLY A 1 201 ? 3.394 -13.849 -15.325 1.00 90.56 201 GLY A O 1
ATOM 1573 N N . GLY A 1 202 ? 3.602 -13.334 -17.491 1.00 88.06 202 GLY A N 1
ATOM 1574 C CA . GLY A 1 202 ? 5.022 -13.687 -17.595 1.00 88.06 202 GLY A CA 1
ATOM 1575 C C . GLY A 1 202 ? 5.948 -12.521 -17.241 1.00 88.06 202 GLY A C 1
ATOM 1576 O O . GLY A 1 202 ? 6.970 -12.704 -16.568 1.00 88.06 202 GLY A O 1
ATOM 1577 N N . ARG A 1 203 ? 5.567 -11.309 -17.656 1.00 90.31 203 ARG A N 1
ATOM 1578 C CA . ARG A 1 203 ? 6.314 -10.064 -17.412 1.00 90.31 203 ARG A CA 1
ATOM 1579 C C . ARG A 1 203 ? 5.843 -9.363 -16.148 1.00 90.31 203 ARG A C 1
ATOM 1581 O O . ARG A 1 203 ? 4.675 -9.466 -15.771 1.00 90.31 203 ARG A O 1
ATOM 1588 N N . ASN A 1 204 ? 6.758 -8.658 -15.489 1.00 93.94 204 ASN A N 1
ATOM 1589 C CA . ASN A 1 204 ? 6.380 -7.757 -14.407 1.00 93.94 204 ASN A CA 1
ATOM 1590 C C . ASN A 1 204 ? 6.005 -6.375 -14.977 1.00 93.94 204 ASN A C 1
ATOM 1592 O O . ASN A 1 204 ? 6.346 -6.042 -16.112 1.00 93.94 204 ASN A O 1
ATOM 1596 N N . LEU A 1 205 ? 5.311 -5.554 -14.192 1.00 93.88 205 LEU A N 1
ATOM 1597 C CA . LEU A 1 205 ? 4.919 -4.206 -14.613 1.00 93.88 205 LEU A CA 1
ATOM 1598 C C . LEU A 1 205 ? 6.113 -3.259 -14.841 1.00 93.88 205 LEU A C 1
ATOM 1600 O O . LEU A 1 205 ? 6.006 -2.322 -15.627 1.00 93.88 205 LEU A O 1
ATOM 1604 N N . ASN A 1 206 ? 7.266 -3.503 -14.215 1.00 93.88 206 ASN A N 1
ATOM 1605 C CA . ASN A 1 206 ? 8.495 -2.758 -14.490 1.00 93.88 206 ASN A CA 1
ATOM 1606 C C . ASN A 1 206 ? 8.995 -2.979 -15.932 1.00 93.88 206 ASN A C 1
ATOM 1608 O O . ASN A 1 206 ? 9.527 -2.052 -16.537 1.00 93.88 206 ASN A O 1
ATOM 1612 N N . ASP A 1 207 ? 8.776 -4.158 -16.518 1.00 93.62 207 ASP A N 1
ATOM 1613 C CA . ASP A 1 207 ? 9.143 -4.446 -17.911 1.00 93.62 207 ASP A CA 1
ATOM 1614 C C . ASP A 1 207 ? 8.357 -3.563 -18.898 1.00 93.62 207 ASP A C 1
ATOM 1616 O O . ASP A 1 207 ? 8.856 -3.238 -19.974 1.00 93.62 207 ASP A O 1
ATOM 1620 N N . LEU A 1 208 ? 7.151 -3.115 -18.528 1.00 93.06 208 LEU A N 1
ATOM 1621 C CA . LEU A 1 208 ? 6.350 -2.194 -19.341 1.00 93.06 208 LEU A CA 1
ATOM 1622 C C . LEU A 1 208 ? 6.965 -0.786 -19.371 1.00 93.06 208 LEU A C 1
ATOM 1624 O O . LEU A 1 208 ? 6.826 -0.090 -20.375 1.00 93.06 208 LEU A O 1
ATOM 1628 N N . LEU A 1 209 ? 7.719 -0.385 -18.341 1.00 92.94 209 LEU A N 1
ATOM 1629 C CA . LEU A 1 209 ? 8.452 0.886 -18.368 1.00 92.94 209 LEU A CA 1
ATOM 1630 C C . LEU A 1 209 ? 9.534 0.889 -19.456 1.00 92.94 209 LEU A C 1
ATOM 1632 O O . LEU A 1 209 ? 9.726 1.883 -20.152 1.00 92.94 209 LEU A O 1
ATOM 1636 N N . ILE A 1 210 ? 10.193 -0.256 -19.665 1.00 91.00 210 ILE A N 1
ATOM 1637 C CA . ILE A 1 210 ? 11.193 -0.439 -20.730 1.00 91.00 210 ILE A CA 1
ATOM 1638 C C . ILE A 1 210 ? 10.535 -0.359 -22.118 1.00 91.00 210 ILE A C 1
ATOM 1640 O O . ILE A 1 210 ? 11.164 0.086 -23.076 1.00 91.00 210 ILE A O 1
ATOM 1644 N N . LEU A 1 211 ? 9.259 -0.744 -22.227 1.00 89.56 211 LEU A N 1
ATOM 1645 C CA . LEU A 1 211 ? 8.466 -0.646 -23.458 1.00 89.56 211 LEU A CA 1
ATOM 1646 C C . LEU A 1 211 ? 7.937 0.772 -23.739 1.00 89.56 211 LEU A C 1
ATOM 1648 O O . LEU A 1 211 ? 7.275 0.974 -24.753 1.00 89.56 211 LEU A O 1
ATOM 1652 N N . GLY A 1 212 ? 8.240 1.749 -22.878 1.00 91.31 212 GLY A N 1
ATOM 1653 C CA . GLY A 1 212 ? 7.871 3.152 -23.065 1.00 91.31 212 GLY A CA 1
ATOM 1654 C C . GLY A 1 212 ? 6.602 3.587 -22.332 1.00 91.31 212 GLY A C 1
ATOM 1655 O O . GLY A 1 212 ? 6.214 4.748 -22.455 1.00 91.31 212 GLY A O 1
ATOM 1656 N N . PHE A 1 213 ? 5.971 2.706 -21.546 1.00 93.56 213 PHE A N 1
ATOM 1657 C CA . PHE A 1 213 ? 4.905 3.124 -20.637 1.00 93.56 213 PHE A CA 1
ATOM 1658 C C . PHE A 1 213 ? 5.484 3.902 -19.454 1.00 93.56 213 PHE A C 1
ATOM 1660 O O . PHE A 1 213 ? 6.595 3.656 -18.991 1.00 93.56 213 PHE A O 1
ATOM 1667 N N . THR A 1 214 ? 4.712 4.843 -18.930 1.00 93.00 214 THR A N 1
ATOM 1668 C CA . THR A 1 214 ? 5.106 5.660 -17.779 1.00 93.00 214 THR A CA 1
ATOM 1669 C C . THR A 1 214 ? 4.399 5.199 -16.509 1.00 93.00 214 THR A C 1
ATOM 1671 O O . THR A 1 214 ? 3.312 4.619 -16.552 1.00 93.00 214 THR A O 1
ATOM 1674 N N . VAL A 1 215 ? 4.983 5.505 -15.349 1.00 92.94 215 VAL A N 1
ATOM 1675 C CA . VAL A 1 215 ? 4.363 5.217 -14.046 1.00 92.94 215 VAL A CA 1
ATOM 1676 C C . VAL A 1 215 ? 2.952 5.826 -13.925 1.00 92.94 215 VAL A C 1
ATOM 1678 O O . VAL A 1 215 ? 2.054 5.098 -13.504 1.00 92.94 215 VAL A O 1
ATOM 1681 N N . PRO A 1 216 ? 2.690 7.091 -14.327 1.00 92.44 216 PRO A N 1
ATOM 1682 C CA . PRO A 1 216 ? 1.334 7.643 -14.321 1.00 92.44 216 PRO A CA 1
ATOM 1683 C C . PRO A 1 216 ? 0.342 6.876 -15.205 1.00 92.44 216 PRO A C 1
ATOM 1685 O O . PRO A 1 216 ? -0.788 6.655 -14.776 1.00 92.44 216 PRO A O 1
ATOM 1688 N N . GLN A 1 217 ? 0.757 6.426 -16.396 1.00 93.44 217 GLN A N 1
ATOM 1689 C CA . GLN A 1 217 ? -0.100 5.629 -17.285 1.00 93.44 217 GLN A CA 1
ATOM 1690 C C . GLN A 1 217 ? -0.445 4.275 -16.664 1.00 93.44 217 GLN A C 1
ATOM 1692 O O . GLN A 1 217 ? -1.616 3.911 -16.604 1.00 93.44 217 GLN A O 1
ATOM 1697 N N . LEU A 1 218 ? 0.557 3.552 -16.147 1.00 94.88 218 LEU A N 1
ATOM 1698 C CA . LEU A 1 218 ? 0.326 2.269 -15.481 1.00 94.88 218 LEU A CA 1
ATOM 1699 C C . LEU A 1 218 ? -0.571 2.437 -14.248 1.00 94.88 218 LEU A C 1
ATOM 1701 O O . LEU A 1 218 ? -1.496 1.654 -14.062 1.00 94.88 218 LEU A O 1
ATOM 1705 N N . ARG A 1 219 ? -0.350 3.482 -13.439 1.00 94.88 219 ARG A N 1
ATOM 1706 C CA . ARG A 1 219 ? -1.191 3.792 -12.274 1.00 94.88 219 ARG A CA 1
ATOM 1707 C C . ARG A 1 219 ? -2.639 4.048 -12.680 1.00 94.88 219 ARG A C 1
ATOM 1709 O O . ARG A 1 219 ? -3.536 3.426 -12.122 1.00 94.88 219 ARG A O 1
ATOM 1716 N N . SER A 1 220 ? -2.857 4.929 -13.657 1.00 93.62 220 SER A N 1
ATOM 1717 C CA . SER A 1 220 ? -4.199 5.274 -14.135 1.00 93.62 220 SER A CA 1
ATOM 1718 C C . SER A 1 220 ? -4.936 4.052 -14.688 1.00 93.62 220 SER A C 1
ATOM 1720 O O . SER A 1 220 ? -6.086 3.822 -14.316 1.00 93.62 220 SER A O 1
ATOM 1722 N N . TYR A 1 221 ? -4.254 3.224 -15.488 1.00 94.88 221 TYR A N 1
ATOM 1723 C CA . TYR A 1 221 ? -4.815 1.974 -15.995 1.00 94.88 221 TYR A CA 1
ATOM 1724 C C . TYR A 1 221 ? -5.193 1.008 -14.865 1.00 94.88 221 TYR A C 1
ATOM 1726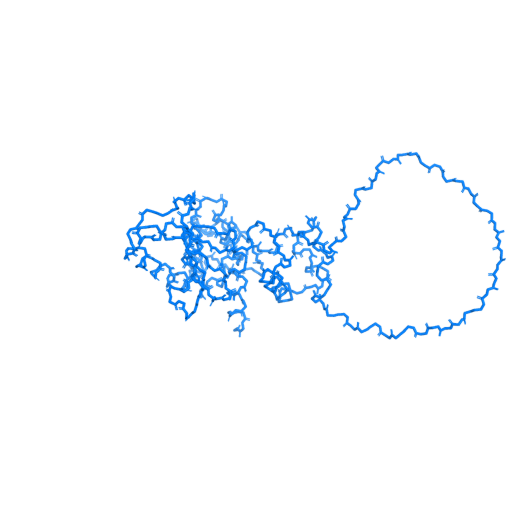 O O . TYR A 1 221 ? -6.318 0.516 -14.830 1.00 94.88 221 TYR A O 1
ATOM 1734 N N . LEU A 1 222 ? -4.279 0.746 -13.922 1.00 95.69 222 LEU A N 1
ATOM 1735 C CA . LEU A 1 222 ? -4.518 -0.211 -12.838 1.00 95.69 222 LEU A CA 1
ATOM 1736 C C . LEU A 1 222 ? -5.684 0.211 -11.943 1.00 95.69 222 LEU A C 1
ATOM 1738 O O . LEU A 1 222 ? -6.494 -0.636 -11.580 1.00 95.69 222 LEU A O 1
ATOM 1742 N N . ILE A 1 223 ? -5.794 1.500 -11.606 1.00 94.75 223 ILE A N 1
ATOM 1743 C CA . ILE A 1 223 ? -6.912 2.014 -10.802 1.00 94.75 223 ILE A CA 1
ATOM 1744 C C . ILE A 1 223 ? -8.236 1.734 -11.515 1.00 94.75 223 ILE A C 1
ATOM 1746 O O . ILE A 1 223 ? -9.102 1.068 -10.944 1.00 94.75 223 ILE A O 1
ATOM 1750 N N . GLY A 1 224 ? -8.354 2.148 -12.782 1.00 92.81 224 GLY A N 1
ATOM 1751 C CA . GLY A 1 224 ? -9.569 1.942 -13.569 1.00 92.81 224 GLY A CA 1
ATOM 1752 C C . GLY A 1 224 ? -9.922 0.463 -13.746 1.00 92.81 224 GLY A C 1
ATOM 1753 O O . GLY A 1 224 ? -11.061 0.069 -13.498 1.00 92.81 224 GLY A O 1
ATOM 1754 N N . ALA A 1 225 ? -8.947 -0.375 -14.105 1.00 93.69 225 ALA A N 1
ATOM 1755 C CA . ALA A 1 225 ? -9.171 -1.795 -14.371 1.00 93.69 225 ALA A CA 1
ATOM 1756 C C . ALA A 1 225 ? -9.516 -2.596 -13.099 1.00 93.69 225 ALA A C 1
ATOM 1758 O O . ALA A 1 225 ? -10.343 -3.511 -13.135 1.00 93.69 225 ALA A O 1
ATOM 1759 N N . ILE A 1 226 ? -8.922 -2.258 -11.948 1.00 94.75 226 ILE A N 1
ATOM 1760 C CA . ILE A 1 226 ? -9.264 -2.904 -10.672 1.00 94.75 226 ILE A CA 1
ATOM 1761 C C . ILE A 1 226 ? -10.662 -2.464 -10.217 1.00 94.75 226 ILE A C 1
ATOM 1763 O O . ILE A 1 226 ? -11.484 -3.318 -9.868 1.00 94.75 226 ILE A O 1
ATOM 1767 N N . GLN A 1 227 ? -10.965 -1.161 -10.255 1.00 91.38 227 GLN A N 1
ATOM 1768 C CA . GLN A 1 227 ? -12.276 -0.638 -9.855 1.00 91.38 227 GLN A CA 1
ATOM 1769 C C . GLN A 1 227 ? -13.409 -1.182 -10.739 1.00 91.38 227 GLN A C 1
ATOM 1771 O O . GLN A 1 227 ? -14.469 -1.530 -10.219 1.00 91.38 227 GLN A O 1
ATOM 1776 N N . SER A 1 228 ? -13.184 -1.319 -12.052 1.00 90.88 228 SER A N 1
ATOM 1777 C CA . SER A 1 228 ? -14.222 -1.727 -13.007 1.00 90.88 228 SER A CA 1
ATOM 1778 C C . SER A 1 228 ? -14.643 -3.193 -12.902 1.00 90.88 228 SER A C 1
ATOM 1780 O O . SER A 1 228 ? -15.766 -3.525 -13.276 1.00 90.88 228 SER A O 1
ATOM 1782 N N . GLY A 1 229 ? -13.774 -4.091 -12.428 1.00 90.75 229 GLY A N 1
ATOM 1783 C CA . GLY A 1 229 ? -14.009 -5.527 -12.635 1.00 90.75 229 GLY A CA 1
ATOM 1784 C C . GLY A 1 229 ? -12.998 -6.214 -13.524 1.00 90.75 229 GLY A C 1
ATOM 1785 O O . GLY A 1 229 ? -12.770 -7.410 -13.363 1.00 90.75 229 GLY A O 1
ATOM 1786 N N . GLU A 1 230 ? -12.423 -5.458 -14.452 1.00 91.69 230 GLU A N 1
ATOM 1787 C CA . GLU A 1 230 ? -11.619 -5.973 -15.556 1.00 91.69 230 GLU A CA 1
ATOM 1788 C C . GLU A 1 230 ? -10.385 -6.737 -15.067 1.00 91.69 230 GLU A C 1
ATOM 1790 O O . GLU A 1 230 ? -10.042 -7.792 -15.607 1.00 91.69 230 GLU A O 1
ATOM 1795 N N . LEU A 1 231 ? -9.757 -6.238 -14.002 1.00 92.81 231 LEU A N 1
ATOM 1796 C CA . LEU A 1 231 ? -8.557 -6.816 -13.427 1.00 92.81 231 LEU A CA 1
ATOM 1797 C C . LEU A 1 231 ? -8.825 -7.378 -12.028 1.00 92.81 231 LEU A C 1
ATOM 1799 O O . LEU A 1 231 ? -9.315 -6.690 -11.127 1.00 92.81 231 LEU A O 1
ATOM 1803 N N . ARG A 1 232 ? -8.493 -8.658 -11.846 1.00 91.06 232 ARG A N 1
ATOM 1804 C CA . ARG A 1 232 ? -8.615 -9.397 -10.584 1.00 91.06 232 ARG A CA 1
ATOM 1805 C C . ARG A 1 232 ? -7.360 -10.235 -10.378 1.00 91.06 232 ARG A C 1
ATOM 1807 O O . ARG A 1 232 ? -6.997 -11.019 -11.250 1.00 91.06 232 ARG A O 1
ATOM 1814 N N . PHE A 1 233 ? -6.691 -10.043 -9.249 1.00 93.25 233 PHE A N 1
ATOM 1815 C CA . PHE A 1 233 ? -5.483 -10.773 -8.871 1.00 93.25 233 PHE A CA 1
ATOM 1816 C C . PHE A 1 233 ? -5.272 -10.691 -7.358 1.00 93.25 233 PHE A C 1
ATOM 1818 O O . PHE A 1 233 ? -5.784 -9.776 -6.712 1.00 93.25 233 PHE A O 1
ATOM 1825 N N . ASP A 1 234 ? -4.478 -11.615 -6.823 1.00 92.12 234 ASP A N 1
ATOM 1826 C CA . ASP A 1 234 ? -4.120 -11.637 -5.406 1.00 92.12 234 ASP A CA 1
ATOM 1827 C C . ASP A 1 234 ? -3.288 -10.400 -5.033 1.00 92.12 234 ASP A C 1
ATOM 1829 O O . ASP A 1 234 ? -2.212 -10.137 -5.576 1.00 92.12 234 ASP A O 1
ATOM 1833 N N . GLY A 1 235 ? -3.777 -9.647 -4.061 1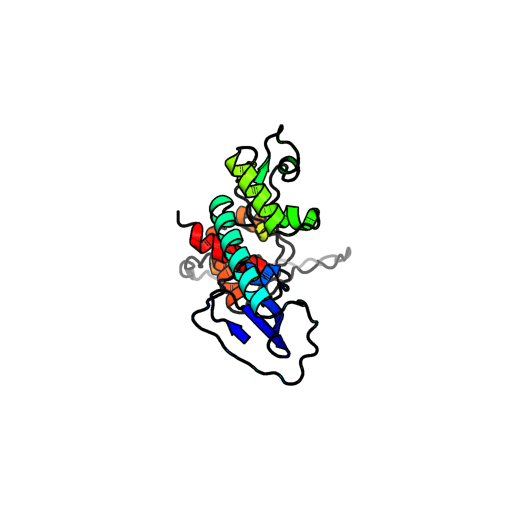.00 92.75 235 GLY A N 1
ATOM 1834 C CA . GLY A 1 235 ? -3.266 -8.366 -3.613 1.00 92.75 235 GLY A CA 1
ATOM 1835 C C . GLY A 1 235 ? -3.934 -7.138 -4.236 1.00 92.75 235 GLY A C 1
ATOM 1836 O O . GLY A 1 235 ? -3.471 -6.027 -3.977 1.00 92.75 235 GLY A O 1
ATOM 1837 N N . ALA A 1 236 ? -4.992 -7.282 -5.039 1.00 94.94 236 ALA A N 1
ATOM 1838 C CA . ALA A 1 236 ? -5.634 -6.144 -5.703 1.00 94.94 236 ALA A CA 1
ATOM 1839 C C . ALA A 1 236 ? -6.119 -5.067 -4.717 1.00 94.94 236 ALA A C 1
ATOM 1841 O O . ALA A 1 236 ? -5.997 -3.877 -5.008 1.00 94.94 236 ALA A O 1
ATOM 1842 N N . GLY A 1 237 ? -6.609 -5.458 -3.537 1.00 94.00 237 GLY A N 1
ATOM 1843 C CA . GLY A 1 237 ? -7.074 -4.538 -2.498 1.00 94.00 237 GLY A CA 1
ATOM 1844 C C . GLY A 1 237 ? -5.997 -3.584 -1.988 1.00 94.00 237 GLY A C 1
ATOM 1845 O O . GLY A 1 237 ? -6.191 -2.367 -1.975 1.00 94.00 237 GLY A O 1
ATOM 1846 N N . TRP A 1 238 ? -4.833 -4.117 -1.605 1.00 94.56 238 TRP A N 1
ATOM 1847 C CA . TRP A 1 238 ? -3.737 -3.282 -1.110 1.00 94.56 238 TRP A CA 1
ATOM 1848 C C . TRP A 1 238 ? -3.096 -2.460 -2.232 1.00 94.56 238 TRP A C 1
ATOM 1850 O O . TRP A 1 238 ? -2.695 -1.320 -2.000 1.00 94.56 238 TRP A O 1
ATOM 1860 N N . VAL A 1 239 ? -3.039 -3.009 -3.452 1.00 96.25 239 VAL A N 1
ATOM 1861 C CA . VAL A 1 239 ? -2.542 -2.288 -4.631 1.00 96.25 239 VAL A CA 1
ATOM 1862 C C . VAL A 1 239 ? -3.435 -1.096 -4.932 1.00 96.25 239 VAL A C 1
ATOM 1864 O O . VAL A 1 239 ? -2.929 0.016 -5.040 1.00 96.25 239 VAL A O 1
ATOM 1867 N N . LEU A 1 240 ? -4.755 -1.291 -5.006 1.00 95.31 240 LEU A N 1
ATOM 1868 C CA . LEU A 1 240 ? -5.698 -0.201 -5.243 1.00 95.31 240 LEU A CA 1
ATOM 1869 C C . LEU A 1 240 ? -5.558 0.893 -4.177 1.00 95.31 240 LEU A C 1
ATOM 1871 O O . LEU A 1 240 ? -5.547 2.076 -4.514 1.00 95.31 240 LEU A O 1
ATOM 1875 N N . ARG A 1 241 ? -5.386 0.509 -2.904 1.00 93.12 241 ARG A N 1
ATOM 1876 C CA . ARG A 1 241 ? -5.218 1.468 -1.803 1.00 93.12 241 ARG A CA 1
ATOM 1877 C C . ARG A 1 241 ? -3.975 2.334 -1.967 1.00 93.12 241 ARG A C 1
ATOM 1879 O O . ARG A 1 241 ? -4.058 3.547 -1.754 1.00 93.12 241 ARG A O 1
ATOM 1886 N N . ASP A 1 242 ? -2.844 1.717 -2.299 1.00 94.69 242 ASP A N 1
ATOM 1887 C CA . ASP A 1 242 ? -1.575 2.417 -2.496 1.00 94.69 242 ASP A CA 1
ATOM 1888 C C . ASP A 1 242 ? -1.641 3.301 -3.759 1.00 94.69 242 ASP A C 1
ATOM 1890 O O . ASP A 1 242 ? -1.229 4.457 -3.718 1.00 94.69 242 ASP A O 1
ATOM 1894 N N . LEU A 1 243 ? -2.228 2.807 -4.856 1.00 94.69 243 LEU A N 1
ATOM 1895 C CA . LEU A 1 243 ? -2.366 3.551 -6.114 1.00 94.69 243 LEU A CA 1
ATOM 1896 C C . LEU A 1 243 ? -3.250 4.798 -5.977 1.00 94.69 243 LEU A C 1
ATOM 1898 O O . LEU A 1 243 ? -2.871 5.855 -6.479 1.00 94.69 243 LEU A O 1
ATOM 1902 N N . LEU A 1 244 ? -4.397 4.699 -5.296 1.00 91.62 244 LEU A N 1
ATOM 1903 C CA . LEU A 1 244 ? -5.288 5.843 -5.059 1.00 91.62 244 LEU A CA 1
ATOM 1904 C C . LEU A 1 244 ? -4.618 6.909 -4.193 1.00 91.62 244 LEU A C 1
ATOM 1906 O O . LEU A 1 244 ? -4.752 8.100 -4.462 1.00 91.62 244 LEU A O 1
ATOM 1910 N N . TRP A 1 245 ? -3.835 6.486 -3.198 1.00 90.06 245 TRP A N 1
ATOM 1911 C CA . TRP A 1 245 ? -3.028 7.417 -2.416 1.00 90.06 245 TRP A CA 1
ATOM 1912 C C . TRP A 1 245 ? -1.988 8.121 -3.278 1.00 90.06 245 TRP A C 1
ATOM 1914 O O . TRP A 1 245 ? -1.885 9.342 -3.279 1.00 90.06 245 TRP A O 1
ATOM 1924 N N . GLU A 1 246 ? -1.223 7.351 -4.048 1.00 90.94 246 GLU A N 1
ATOM 1925 C CA . GLU A 1 246 ? -0.237 7.912 -4.958 1.00 90.94 246 GLU A CA 1
ATOM 1926 C C . GLU A 1 246 ? -0.889 8.864 -5.960 1.00 90.94 246 GLU A C 1
ATOM 1928 O O . GLU A 1 246 ? -0.301 9.886 -6.263 1.00 90.94 246 GLU A O 1
ATOM 1933 N N . GLN A 1 247 ? -2.100 8.592 -6.450 1.00 89.12 247 GLN A N 1
ATOM 1934 C CA . GLN A 1 247 ? -2.808 9.515 -7.337 1.00 89.12 247 GLN A CA 1
ATOM 1935 C C . GLN A 1 247 ? -3.211 10.815 -6.628 1.00 89.12 247 GLN A C 1
ATOM 1937 O O . GLN A 1 247 ? -3.037 11.886 -7.206 1.00 89.12 247 GLN A O 1
ATOM 1942 N N . ALA A 1 248 ? -3.715 10.735 -5.395 1.00 84.44 248 ALA A N 1
ATOM 1943 C CA . ALA A 1 248 ? -4.125 11.907 -4.623 1.00 84.44 248 ALA A CA 1
ATOM 1944 C C . ALA A 1 248 ? -2.940 12.822 -4.257 1.00 84.44 248 ALA A C 1
ATOM 1946 O O . ALA A 1 248 ? -3.097 14.040 -4.219 1.00 84.44 248 ALA A O 1
ATOM 1947 N N . TYR A 1 249 ? -1.753 12.247 -4.029 1.00 76.88 249 TYR A N 1
ATOM 1948 C CA . TYR A 1 249 ? -0.580 12.978 -3.530 1.00 76.88 249 TYR A CA 1
ATOM 1949 C C . TYR A 1 249 ? 0.562 13.157 -4.549 1.00 76.88 249 TYR A C 1
ATOM 1951 O O . TYR A 1 249 ? 1.459 13.957 -4.302 1.00 76.88 249 TYR A O 1
ATOM 1959 N N . ALA A 1 250 ? 0.552 12.484 -5.708 1.00 62.94 250 ALA A N 1
ATOM 1960 C CA . ALA A 1 250 ? 1.547 12.692 -6.776 1.00 62.94 250 ALA A CA 1
ATOM 1961 C C . ALA A 1 250 ? 1.312 13.969 -7.608 1.00 62.94 250 ALA A C 1
ATOM 1963 O O . ALA A 1 250 ? 2.012 14.187 -8.595 1.00 62.94 250 ALA A O 1
ATOM 1964 N N . GLY A 1 251 ? 0.332 14.798 -7.233 1.00 46.59 251 GLY A N 1
ATOM 1965 C CA . GLY A 1 251 ? 0.060 16.107 -7.835 1.00 46.59 251 GLY A CA 1
ATOM 1966 C C . GLY A 1 251 ? 0.786 17.292 -7.182 1.00 46.59 251 GLY A C 1
ATOM 1967 O O . GLY A 1 251 ? 0.381 18.425 -7.433 1.00 46.59 251 GLY A O 1
ATOM 1968 N N . GLY A 1 252 ? 1.791 17.049 -6.329 1.00 34.50 252 GLY A N 1
ATOM 1969 C CA . GLY A 1 252 ? 2.579 18.078 -5.633 1.00 34.50 252 GLY A CA 1
ATOM 1970 C C . GLY A 1 252 ? 3.973 18.282 -6.209 1.00 34.50 252 GLY A C 1
ATOM 1971 O O . GLY A 1 252 ? 4.656 17.260 -6.444 1.00 34.50 252 GLY A O 1
#

Organism: NCBI:txid521158

Foldseek 3Di:
DFAPDLFTKDFDADPNATQWIDGAQRIALLLQLQDDLDGPGGDDDDDPDDPDDRRDDDGRVRSSVVSNVSNVLNVVLCVQQVFQQWWKDFDPPQDPPLCLSHGTDGLVRSCVVVVHRSSVSSVVSSVCVVVVRIDTDPGTNQQQFQFAFPPAPAPPPPPPDPDDDDDDDDDDDDDDDDPPPPDPPPDPPDPLVCVNHVRHSPDGNNVVVVVVDDPVSVLVSLSCCLSPVRGDDPPSRVSNSRSVSSVVPVVD

pLDDT: mean 82.33, std 18.31, range [34.28, 98.19]

Secondary structure (DSSP, 8-state):
-EE-SSS-EEEEEETTEEEEEEETTEESHHHHTTS-SS-S-EE----S-----------HHHHHHHHHHHHHHHHHHHHHHS-TTEEEEEPTTPPTTGGGGTTTEEHHHHHHHHT--HHHHHHHHHHHHHTTSEEEEEEEGGGG---B-TTSPP----------PPPP--------------PPPPP---HHHHGGGG-BSSS-HHHHHHTT--HHHHHHHHHHHHHHSS---TTHHHHHHHHHHHHHHTT-

Sequence (252 aa):
MRIKADLPLSLTIRSGEVVAGHVLDWQGFEAIQTLDPSPESGEFRFDPESEDEVQFQMGFTHFLTEWARLYDEWTAVCEVIGSPSQAFASLVSAPSPYALFGDGKSVRALARSQNLPTLTVAQTAREGLRSGKLRRVERYAWLGLRIRHPLAPTQAVPPTNPNQTQPLSPPGLGLVRRGRFIAPPATPRDPLEEIPRFLDGGRNLNDLLILGFTVPQLRSYLIGAIQSGELRFDGAGWVLRDLLWEQAYAGG